Protein AF-A0A2S9GZZ1-F1 (afdb_monomer)

Solvent-accessible surface area (backbone atoms only — not comparable to full-atom values): 11594 Å² total; per-residue (Å²): 142,73,76,71,67,69,64,67,74,77,74,77,85,78,91,90,90,83,84,87,80,77,77,88,81,76,88,78,88,76,87,86,78,97,70,84,74,79,79,72,76,77,76,72,84,81,80,47,77,64,54,56,51,52,52,47,54,60,56,56,75,76,51,53,73,69,56,48,53,49,54,47,53,55,58,69,74,44,81,92,42,58,68,56,42,50,52,46,24,48,50,25,53,72,68,64,40,74,67,37,34,51,55,19,43,53,44,30,51,51,35,65,72,40,86,49,72,70,23,58,73,44,31,69,61,36,54,53,50,37,55,52,47,53,50,52,49,54,50,51,58,49,50,53,51,50,53,50,52,50,54,54,51,49,53,51,51,51,54,51,52,50,53,51,52,55,52,50,52,52,60,71,68,52,78,77,76,75,76,78,85,78,77,84,82,135

Foldseek 3Di:
DPPVVVVVVPPPPDDDDDDPPDDDPDDDDDDDDDDDPPPDPPPDPPDDLVNVLVVLLVVLLVDDLVVLVVVLVVLVPDDDDLSSLQSQLSSLVSNLDLVSLVSSLVSLVCLCPDPDPVSVVCNVVSVVSNVVSVVSNVVVVVVVVVVVVVVVVVVVVVVVVVVVVVVVVVVVPPPDPPPPPPPDDD

Radius of gyration: 34.46 Å; Cα contacts (8 Å, |Δi|>4): 84; chains: 1; bounding box: 92×51×106 Å

Mean predicted aligned error: 14.9 Å

pLDDT: mean 82.17, std 19.52, range [37.31, 98.56]

Secondary structure (DSSP, 8-state):
--SSSTTSSSSS------------------------------PPP---HHHHHHHHHHHHTTS-HHHHHHHHHHHHHSPP-HHHHHHHHHHHHHH--HHHHHHHHHHHHHHHH---HHHHHHHHHHHHHHHHHHHHHHHHHHHHHHHHHHHHHHHHHHHHHHHHHHHHHHHHHS------------

Sequence (186 aa):
MNTKIMLAVCGLSSVLLLGCKTPPTSEVIVPSVPTSPVIAPVAAPVHTEIDDLLAYYQSNHQMSQTELLKNLVDLNSALKSPHSDLQKAIILGCLRGPVELSRATVLLDGIIKSSDPQAQRLLPLATLLYANYSEWRRLDDALDKQNQQLKEAQRRADQLSQKLEDLKAIEQQLPSRPHASNESRP

Nearest PDB structures (foldseek):
  7ya9-assembly1_A-2  TM=4.005E-01  e=1.022E+00  Homo sapiens
  1nzn-assembly1_A  TM=3.475E-01  e=9.119E-01  Homo sapiens
  8xwx-assembly1_B  TM=3.507E-01  e=1.521E+00  Homo sapiens

Organism: NCBI:txid2099400

Structure (mmCIF, N/CA/C/O backbone):
data_AF-A0A2S9GZZ1-F1
#
_entry.id   AF-A0A2S9GZZ1-F1
#
loop_
_atom_site.group_PDB
_atom_site.id
_atom_site.type_symbol
_atom_site.label_atom_id
_atom_site.label_alt_id
_atom_site.label_comp_id
_atom_site.label_asym_id
_atom_site.label_entity_id
_atom_site.label_seq_id
_atom_site.pdbx_PDB_ins_code
_atom_site.Cartn_x
_atom_site.Cartn_y
_atom_site.Cartn_z
_atom_site.occupancy
_atom_site.B_iso_or_equiv
_atom_site.auth_seq_id
_atom_site.auth_comp_id
_atom_site.auth_asym_id
_atom_site.auth_atom_id
_atom_site.pdbx_PDB_model_num
ATOM 1 N N . MET A 1 1 ? 0.685 0.572 41.547 1.00 53.91 1 MET A N 1
ATOM 2 C CA . MET A 1 1 ? 1.412 -0.715 41.613 1.00 53.91 1 MET A CA 1
ATOM 3 C C . MET A 1 1 ? 1.594 -1.305 40.206 1.00 53.91 1 MET A C 1
ATOM 5 O O . MET A 1 1 ? 1.417 -2.497 40.027 1.00 53.91 1 MET A O 1
ATOM 9 N N . ASN A 1 2 ? 1.962 -0.487 39.202 1.00 51.56 2 ASN A N 1
ATOM 10 C CA . ASN A 1 2 ? 1.882 -0.879 37.777 1.00 51.56 2 ASN A CA 1
ATOM 11 C C . ASN A 1 2 ? 3.192 -0.663 36.994 1.00 51.56 2 ASN A C 1
ATOM 13 O O . ASN A 1 2 ? 3.242 -0.916 35.799 1.00 51.56 2 ASN A O 1
ATOM 17 N N . THR A 1 3 ? 4.276 -0.243 37.648 1.00 49.09 3 THR A N 1
ATOM 18 C CA . THR A 1 3 ? 5.582 -0.016 36.999 1.00 49.09 3 THR A CA 1
ATOM 19 C C . THR A 1 3 ? 6.517 -1.225 37.056 1.00 49.09 3 THR A C 1
ATOM 21 O O . THR A 1 3 ? 7.545 -1.234 36.390 1.00 49.09 3 THR A O 1
ATOM 24 N N . LYS A 1 4 ? 6.161 -2.281 37.802 1.00 50.31 4 LYS A N 1
ATOM 25 C CA . LYS A 1 4 ? 6.986 -3.498 37.926 1.00 50.31 4 LYS A CA 1
ATOM 26 C C . LYS A 1 4 ? 6.730 -4.541 36.831 1.00 50.31 4 LYS A C 1
ATOM 28 O O . LYS A 1 4 ? 7.580 -5.391 36.610 1.00 50.31 4 LYS A O 1
ATOM 33 N N . ILE A 1 5 ? 5.602 -4.459 36.121 1.00 54.62 5 ILE A N 1
ATOM 34 C CA . ILE A 1 5 ? 5.246 -5.423 35.063 1.00 54.62 5 ILE A CA 1
ATOM 35 C C . ILE A 1 5 ? 5.946 -5.078 33.736 1.00 54.62 5 ILE A C 1
ATOM 37 O O . ILE A 1 5 ? 6.276 -5.974 32.967 1.00 54.62 5 ILE A O 1
ATOM 41 N N . MET A 1 6 ? 6.278 -3.804 33.495 1.00 47.03 6 MET A N 1
ATOM 42 C CA . MET A 1 6 ? 6.923 -3.394 32.241 1.00 47.03 6 MET A CA 1
ATOM 43 C C . MET A 1 6 ? 8.428 -3.723 32.181 1.00 47.03 6 MET A C 1
ATOM 45 O O . MET A 1 6 ? 8.980 -3.880 31.096 1.00 47.03 6 MET A O 1
ATOM 49 N N . LEU A 1 7 ? 9.095 -3.898 33.328 1.00 46.94 7 LEU A N 1
ATOM 50 C CA . LEU A 1 7 ? 10.525 -4.235 33.367 1.00 46.94 7 LEU A CA 1
ATOM 51 C C . LEU A 1 7 ? 10.806 -5.740 33.190 1.00 46.94 7 LEU A C 1
ATOM 53 O O . LEU A 1 7 ? 11.941 -6.120 32.926 1.00 46.94 7 LEU A O 1
ATOM 57 N N . ALA A 1 8 ? 9.785 -6.595 33.310 1.00 47.44 8 ALA A N 1
ATOM 58 C CA . ALA A 1 8 ? 9.934 -8.051 33.246 1.00 47.44 8 ALA A CA 1
ATOM 59 C C . ALA A 1 8 ? 9.810 -8.631 31.822 1.00 47.44 8 ALA A C 1
ATOM 61 O O . ALA A 1 8 ? 10.196 -9.773 31.597 1.00 47.44 8 ALA A O 1
ATOM 62 N N . VAL A 1 9 ? 9.312 -7.856 30.852 1.00 50.53 9 VAL A N 1
ATOM 63 C CA . VAL A 1 9 ? 9.113 -8.317 29.461 1.00 50.53 9 VAL A CA 1
ATOM 64 C C . VAL A 1 9 ? 10.291 -7.937 28.547 1.00 50.53 9 VAL A C 1
ATOM 66 O O . VAL A 1 9 ? 10.474 -8.526 27.490 1.00 50.53 9 VAL A O 1
ATOM 69 N N . CYS A 1 10 ? 11.160 -7.017 28.979 1.00 42.97 10 CYS A N 1
ATOM 70 C CA . CYS A 1 10 ? 12.299 -6.529 28.186 1.00 42.97 10 CYS A CA 1
ATOM 71 C C . CYS A 1 10 ? 13.613 -7.313 28.424 1.00 42.97 10 CYS A C 1
ATOM 73 O O . CYS A 1 10 ? 14.640 -7.011 27.825 1.00 42.97 10 CYS A O 1
ATOM 75 N N . GLY A 1 11 ? 13.605 -8.315 29.312 1.00 42.62 11 GLY A N 1
ATOM 76 C CA . GLY A 1 11 ? 14.812 -9.012 29.777 1.00 42.62 11 GLY A CA 1
ATOM 77 C C . GLY A 1 11 ? 15.088 -10.389 29.162 1.00 42.62 11 GLY A C 1
ATOM 78 O O . GLY A 1 11 ? 15.967 -11.081 29.664 1.00 42.62 11 GLY A O 1
ATOM 79 N N . LEU A 1 12 ? 14.346 -10.825 28.136 1.00 52.78 12 LEU A N 1
ATOM 80 C CA . LEU A 1 12 ? 14.367 -12.232 27.693 1.00 52.78 12 LEU A CA 1
ATOM 81 C C . LEU A 1 12 ? 14.574 -12.464 26.185 1.00 52.78 12 LEU A C 1
ATOM 83 O O . LEU A 1 12 ? 14.194 -13.506 25.660 1.00 52.78 12 LEU A O 1
ATOM 87 N N . SER A 1 13 ? 15.198 -11.533 25.458 1.00 46.22 13 SER A N 1
ATOM 88 C CA . SER A 1 13 ? 15.529 -11.751 24.032 1.00 46.22 13 SER A CA 1
ATOM 89 C C . SER A 1 13 ? 16.941 -11.326 23.639 1.00 46.22 13 SER A C 1
ATOM 91 O O . SER A 1 13 ? 17.187 -10.916 22.509 1.00 46.22 13 SER A O 1
ATOM 93 N N . SER A 1 14 ? 17.889 -11.493 24.559 1.00 49.44 14 SER A N 1
ATOM 94 C CA . SER A 1 14 ? 19.308 -11.567 24.215 1.00 49.44 14 SER A CA 1
ATOM 95 C C . SER A 1 14 ? 19.782 -12.999 24.417 1.00 49.44 14 SER A C 1
ATOM 97 O O . SER A 1 14 ? 19.448 -13.613 25.425 1.00 49.44 14 SER A O 1
ATOM 99 N N . VAL A 1 15 ? 20.618 -13.464 23.488 1.00 58.97 15 VAL A N 1
ATOM 100 C CA . VAL A 1 15 ? 21.230 -14.800 23.382 1.00 58.97 15 VAL A CA 1
ATOM 101 C C . VAL A 1 15 ? 20.411 -15.775 22.537 1.00 58.97 15 VAL A C 1
ATOM 103 O O . VAL A 1 15 ? 19.495 -16.421 23.024 1.00 58.97 15 VAL A O 1
ATOM 106 N N . LEU A 1 16 ? 20.790 -15.885 21.258 1.00 53.28 16 LEU A N 1
ATOM 107 C CA . LEU A 1 16 ? 21.156 -17.144 20.586 1.00 53.28 16 LEU A CA 1
ATOM 108 C C . LEU A 1 16 ? 21.550 -16.845 19.127 1.00 53.28 16 LEU A C 1
ATOM 110 O O . LEU A 1 16 ? 20.755 -16.999 18.210 1.00 53.28 16 LEU A O 1
ATOM 114 N N . LEU A 1 17 ? 22.802 -16.435 18.911 1.00 49.69 17 LEU A N 1
ATOM 115 C CA . LEU A 1 17 ? 23.470 -16.526 17.608 1.00 49.69 17 LEU A CA 1
A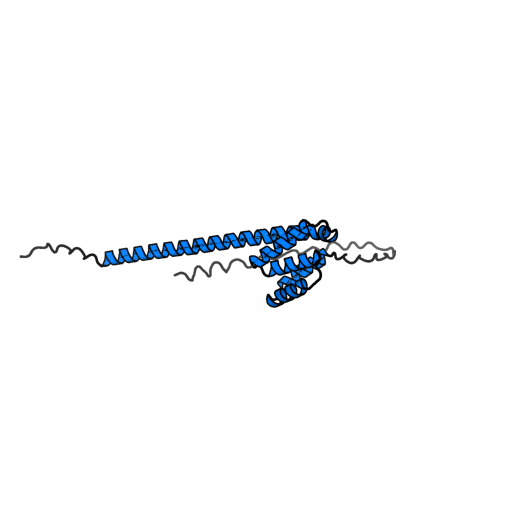TOM 116 C C . LEU A 1 17 ? 24.912 -16.977 17.857 1.00 49.69 17 LEU A C 1
ATOM 118 O O . LEU A 1 17 ? 25.831 -16.170 17.965 1.00 49.69 17 LEU A O 1
ATOM 122 N N . LEU A 1 18 ? 25.091 -18.291 17.996 1.00 48.03 18 LEU A N 1
ATOM 123 C CA . LEU A 1 18 ? 26.394 -18.943 17.962 1.00 48.03 18 LEU A CA 1
ATOM 124 C C . LEU A 1 18 ? 26.312 -20.136 17.005 1.00 48.03 18 LEU A C 1
ATOM 126 O O . LEU A 1 18 ? 25.513 -21.042 17.215 1.00 48.03 18 LEU A O 1
ATOM 130 N N . GLY A 1 19 ? 27.195 -20.152 16.007 1.00 37.31 19 GLY A N 1
ATOM 131 C CA . GLY A 1 19 ? 27.698 -21.397 15.431 1.00 37.31 19 GLY A CA 1
ATOM 132 C C . GLY A 1 19 ? 27.216 -21.756 14.027 1.00 37.31 19 GLY A C 1
ATOM 133 O O . GLY A 1 19 ? 26.372 -22.623 13.857 1.00 37.31 19 GLY A O 1
ATOM 134 N N . CYS A 1 20 ? 27.896 -21.232 13.011 1.00 49.00 20 CYS A N 1
ATOM 135 C CA . CYS A 1 20 ? 28.255 -22.043 11.844 1.00 49.00 20 CYS A CA 1
ATOM 136 C C . CYS A 1 20 ? 29.776 -21.999 11.704 1.00 49.00 20 CYS A C 1
ATOM 138 O O . CYS A 1 20 ? 30.342 -21.253 10.913 1.00 49.00 20 CYS A O 1
ATOM 140 N N . LYS A 1 21 ? 30.446 -22.774 12.562 1.00 42.00 21 LYS A N 1
ATOM 141 C CA . LYS A 1 21 ? 31.862 -23.102 12.417 1.00 42.00 21 LYS A CA 1
ATOM 142 C C . LYS A 1 21 ? 31.943 -24.198 11.357 1.00 42.00 21 LYS A C 1
ATOM 144 O O . LYS A 1 21 ? 31.705 -25.364 11.651 1.00 42.00 21 LYS A O 1
ATOM 149 N N . THR A 1 22 ? 32.204 -23.808 10.118 1.00 60.56 22 THR A N 1
ATOM 150 C CA . THR A 1 22 ? 32.509 -24.737 9.028 1.00 60.56 22 THR A CA 1
ATOM 151 C C . THR A 1 22 ? 33.835 -25.446 9.332 1.00 60.56 22 THR A C 1
ATOM 153 O O . THR A 1 22 ? 34.824 -24.761 9.613 1.00 60.56 22 THR A O 1
ATOM 156 N N . PRO A 1 23 ? 33.895 -26.787 9.319 1.00 58.38 23 PRO A N 1
ATOM 157 C CA . PRO A 1 23 ? 35.151 -27.505 9.491 1.00 58.38 23 PRO A CA 1
ATOM 158 C C . PRO A 1 23 ? 36.039 -27.344 8.242 1.00 58.38 23 PRO A C 1
ATOM 160 O O . PRO A 1 23 ? 35.521 -27.379 7.121 1.00 58.38 23 PRO A O 1
ATOM 163 N N . PRO A 1 24 ? 37.367 -27.187 8.400 1.00 46.31 24 PRO A N 1
ATOM 164 C CA . PRO A 1 24 ? 38.289 -27.205 7.274 1.00 46.31 24 PRO A CA 1
ATOM 165 C C . PRO A 1 24 ? 38.297 -28.615 6.675 1.00 46.31 24 PRO A C 1
ATOM 167 O O . PRO A 1 24 ? 38.663 -29.585 7.338 1.00 46.31 24 PRO A O 1
ATOM 170 N N . THR A 1 25 ? 37.842 -28.735 5.430 1.00 47.19 25 THR A N 1
ATOM 171 C CA . THR A 1 25 ? 37.919 -29.991 4.685 1.00 47.19 25 THR A CA 1
ATOM 172 C C . THR A 1 25 ? 39.332 -30.146 4.140 1.00 47.19 25 THR A C 1
ATOM 174 O O . THR A 1 25 ? 39.755 -29.390 3.273 1.00 47.19 25 THR A O 1
ATOM 177 N N . SER A 1 26 ? 40.021 -31.121 4.733 1.00 52.75 26 SER A N 1
ATOM 178 C CA . SER A 1 26 ? 41.142 -31.923 4.244 1.00 52.75 26 SER A CA 1
ATOM 179 C C . SER A 1 26 ? 41.898 -31.416 3.019 1.00 52.75 26 SER A C 1
ATOM 181 O O . SER A 1 26 ? 41.485 -31.581 1.873 1.00 52.75 26 SER A O 1
ATOM 183 N N . GLU A 1 27 ? 43.101 -30.941 3.309 1.00 52.19 27 GLU A N 1
ATOM 184 C CA . GLU A 1 27 ? 44.237 -30.848 2.407 1.00 52.19 27 GLU A CA 1
ATOM 185 C C . GLU A 1 27 ? 44.629 -32.270 1.951 1.00 52.19 27 GLU A C 1
ATOM 187 O O . GLU A 1 27 ? 45.269 -33.030 2.677 1.00 52.19 27 GLU A O 1
ATOM 192 N N . VAL A 1 28 ? 44.189 -32.673 0.757 1.00 49.31 28 VAL A N 1
ATOM 193 C CA . VAL A 1 28 ? 44.722 -33.861 0.080 1.00 49.31 28 VAL A CA 1
ATOM 194 C C . VAL A 1 28 ? 45.925 -33.408 -0.736 1.00 49.31 28 VAL A C 1
ATOM 196 O O . VAL A 1 28 ? 45.797 -32.870 -1.834 1.00 49.31 28 VAL A O 1
ATOM 199 N N . ILE A 1 29 ? 47.108 -33.618 -0.167 1.00 55.78 29 ILE A N 1
ATOM 200 C CA . ILE A 1 29 ? 48.390 -33.508 -0.859 1.00 55.78 29 ILE A CA 1
ATOM 201 C C . ILE A 1 29 ? 48.457 -34.654 -1.876 1.00 55.78 29 ILE A C 1
ATOM 203 O O . ILE A 1 29 ? 48.613 -35.814 -1.497 1.00 55.78 29 ILE A O 1
ATOM 207 N N . VAL A 1 30 ? 48.353 -34.335 -3.168 1.00 61.09 30 VAL A N 1
ATOM 208 C CA . VAL A 1 30 ? 48.738 -35.246 -4.257 1.00 61.09 30 VAL A CA 1
ATOM 209 C C . VAL A 1 30 ? 49.968 -34.649 -4.946 1.00 61.09 30 VAL A C 1
ATOM 211 O O . VAL A 1 30 ? 49.902 -33.509 -5.410 1.00 61.09 30 VAL A O 1
ATOM 214 N N . PRO A 1 31 ? 51.109 -35.357 -4.996 1.00 51.06 31 PRO A N 1
ATOM 215 C CA . PRO A 1 31 ? 52.319 -34.824 -5.597 1.00 51.06 31 PRO A CA 1
ATOM 216 C C . PRO A 1 31 ? 52.312 -34.953 -7.128 1.00 51.06 31 PRO A C 1
ATOM 218 O O . PRO A 1 31 ? 52.040 -36.017 -7.673 1.00 51.06 31 PRO A O 1
ATOM 221 N N . SER A 1 32 ? 52.750 -33.862 -7.768 1.00 52.94 32 SER A N 1
ATOM 222 C CA . SER A 1 32 ? 53.469 -33.787 -9.051 1.00 52.94 32 SER A CA 1
ATOM 223 C C . SER A 1 32 ? 52.759 -34.236 -10.335 1.00 52.94 32 SER A C 1
ATOM 225 O O . SER A 1 32 ? 52.807 -35.414 -10.658 1.00 52.94 32 SER A O 1
ATOM 227 N N . VAL A 1 33 ? 52.331 -33.263 -11.159 1.00 54.72 33 VAL A N 1
ATOM 228 C CA . VAL A 1 33 ? 52.828 -33.036 -12.544 1.00 54.72 33 VAL A CA 1
ATOM 229 C C . VAL A 1 33 ? 52.565 -31.556 -12.908 1.00 54.72 33 VAL A C 1
ATOM 231 O O . VAL A 1 33 ? 51.422 -31.118 -12.777 1.00 54.72 33 VAL A O 1
ATOM 234 N N . PRO A 1 34 ? 53.545 -30.747 -13.366 1.00 53.88 34 PRO A N 1
ATOM 235 C CA . PRO A 1 34 ? 53.281 -29.373 -13.786 1.00 53.88 34 PRO A CA 1
ATOM 236 C C . PRO A 1 34 ? 52.626 -29.375 -15.171 1.00 53.88 34 PRO A C 1
ATOM 238 O O . PRO A 1 34 ? 53.299 -29.382 -16.196 1.00 53.88 34 PRO A O 1
ATOM 241 N N . THR A 1 35 ? 51.298 -29.367 -15.206 1.00 57.06 35 THR A N 1
ATOM 242 C CA . THR A 1 35 ? 50.552 -28.932 -16.391 1.00 57.06 35 THR A CA 1
ATOM 243 C C . THR A 1 35 ? 49.913 -27.606 -16.027 1.00 57.06 35 THR A C 1
ATOM 245 O O . THR A 1 35 ? 49.015 -27.573 -15.190 1.00 57.06 35 THR A O 1
ATOM 248 N N . SER A 1 36 ? 50.430 -26.512 -16.590 1.00 57.88 36 SER A N 1
ATOM 249 C CA . SER A 1 36 ? 49.868 -25.170 -16.422 1.00 57.88 36 SER A CA 1
ATOM 250 C C . SER A 1 36 ? 48.351 -25.205 -16.629 1.00 57.88 36 SER A C 1
ATOM 252 O O . SER A 1 36 ? 47.915 -25.499 -17.746 1.00 57.88 36 SER A O 1
ATOM 254 N N . PRO A 1 37 ? 47.529 -24.898 -15.611 1.00 58.62 37 PRO A N 1
ATOM 255 C CA . PRO A 1 37 ? 46.119 -24.680 -15.846 1.00 58.62 37 PRO A CA 1
ATOM 256 C C . PRO A 1 37 ? 45.990 -23.345 -16.579 1.00 58.62 37 PRO A C 1
ATOM 258 O O . PRO A 1 37 ? 46.359 -22.292 -16.059 1.00 58.62 37 PRO A O 1
ATOM 261 N N . VAL A 1 38 ? 45.484 -23.390 -17.810 1.00 61.25 38 VAL A N 1
ATOM 262 C CA . VAL A 1 38 ? 44.925 -22.205 -18.460 1.00 61.25 38 VAL A CA 1
ATOM 263 C C . VAL A 1 38 ? 43.827 -21.699 -17.529 1.00 61.25 38 VAL A C 1
ATOM 265 O O . VAL A 1 38 ? 42.795 -22.349 -17.367 1.00 61.25 38 VAL A O 1
ATOM 268 N N . ILE A 1 39 ? 44.081 -20.574 -16.863 1.00 58.66 39 ILE A N 1
ATOM 269 C CA . ILE A 1 39 ? 43.080 -19.855 -16.081 1.00 58.66 39 ILE A CA 1
ATOM 270 C C . ILE A 1 39 ? 42.031 -19.396 -17.093 1.00 58.66 39 ILE A C 1
ATOM 272 O O . ILE A 1 39 ? 42.236 -18.422 -17.817 1.00 58.66 39 ILE A O 1
ATOM 276 N N . ALA A 1 40 ? 40.927 -20.136 -17.193 1.00 62.81 40 ALA A N 1
ATOM 277 C CA . ALA A 1 40 ? 39.736 -19.624 -17.843 1.00 62.81 40 ALA A CA 1
ATOM 278 C C . ALA A 1 40 ? 39.328 -18.352 -17.080 1.00 62.81 40 ALA A C 1
ATOM 280 O O . ALA A 1 40 ? 39.261 -18.392 -15.846 1.00 62.81 40 ALA A O 1
ATOM 281 N N . PRO A 1 41 ? 39.105 -17.214 -17.758 1.00 60.41 41 PRO A N 1
ATOM 282 C CA . PRO A 1 41 ? 38.644 -16.018 -17.077 1.00 60.41 41 PRO A CA 1
ATOM 283 C C . PRO A 1 41 ? 37.310 -16.348 -16.407 1.00 60.41 41 PRO A C 1
ATOM 285 O O . PRO A 1 41 ? 36.378 -16.814 -17.062 1.00 60.41 41 PRO A O 1
ATOM 288 N N . VAL A 1 42 ? 37.232 -16.131 -15.092 1.00 61.97 42 VAL A N 1
ATOM 289 C CA . VAL A 1 42 ? 35.960 -16.087 -14.367 1.00 61.97 42 VAL A CA 1
ATOM 290 C C . VAL A 1 42 ? 35.115 -15.044 -15.088 1.00 61.97 42 VAL A C 1
ATOM 292 O O . VAL A 1 42 ? 35.449 -13.860 -15.064 1.00 61.97 42 VAL A O 1
ATOM 295 N N . ALA A 1 43 ? 34.088 -15.490 -15.814 1.00 62.06 43 ALA A N 1
ATOM 296 C CA . ALA A 1 43 ? 33.171 -14.590 -16.490 1.00 62.06 43 ALA A CA 1
ATOM 297 C C . ALA A 1 43 ? 32.604 -13.639 -15.433 1.00 62.06 43 ALA A C 1
ATOM 299 O O . ALA A 1 43 ? 32.034 -14.088 -14.435 1.00 62.06 43 ALA A O 1
ATOM 300 N N . ALA A 1 44 ? 32.822 -12.337 -15.622 1.00 63.19 44 ALA A N 1
ATOM 301 C CA . ALA A 1 44 ? 32.196 -11.323 -14.790 1.00 63.19 44 ALA A CA 1
ATOM 302 C C . ALA A 1 44 ? 30.678 -11.584 -14.752 1.00 63.19 44 ALA A C 1
ATOM 304 O O . ALA A 1 44 ? 30.120 -12.005 -15.774 1.00 63.19 44 ALA A O 1
ATOM 305 N N . PRO A 1 45 ? 30.005 -11.377 -13.606 1.00 64.38 45 PRO A N 1
ATOM 306 C CA . PRO A 1 45 ? 28.559 -11.523 -13.542 1.00 64.38 45 PRO A CA 1
ATOM 307 C C . PRO A 1 45 ? 27.925 -10.641 -14.623 1.00 64.38 45 PRO A C 1
ATOM 309 O O . PRO A 1 45 ? 28.205 -9.446 -14.712 1.00 64.38 45 PRO A O 1
ATOM 312 N N . VAL A 1 46 ? 27.115 -11.249 -15.490 1.00 66.94 46 VAL A N 1
ATOM 313 C CA . VAL A 1 46 ? 26.360 -10.526 -16.515 1.00 66.94 46 VAL A CA 1
ATOM 314 C C . VAL A 1 46 ? 25.259 -9.765 -15.786 1.00 66.94 46 VAL A C 1
ATOM 316 O O . VAL A 1 46 ? 24.229 -10.346 -15.456 1.00 66.94 46 VAL A O 1
ATOM 319 N N . HIS A 1 47 ? 25.504 -8.493 -15.479 1.00 69.44 47 HIS A N 1
ATOM 320 C CA . HIS A 1 47 ? 24.495 -7.617 -14.895 1.00 69.44 47 HIS A CA 1
ATOM 321 C C . HIS A 1 47 ? 23.372 -7.396 -15.909 1.00 69.44 47 HIS A C 1
ATOM 323 O O . HIS A 1 47 ? 23.612 -7.009 -17.056 1.00 69.44 47 HIS A O 1
ATOM 329 N N . THR A 1 48 ? 22.149 -7.703 -15.495 1.00 84.38 48 THR A N 1
ATOM 330 C CA . THR A 1 48 ? 20.941 -7.518 -16.294 1.00 84.38 48 THR A CA 1
ATOM 331 C C . THR A 1 48 ? 20.285 -6.175 -15.974 1.00 84.38 48 THR A C 1
ATOM 333 O O . THR A 1 48 ? 20.473 -5.616 -14.899 1.00 84.38 48 THR A O 1
ATOM 336 N N . GLU A 1 49 ? 19.437 -5.681 -16.879 1.00 87.12 49 GLU A N 1
ATOM 337 C CA . GLU A 1 49 ? 18.618 -4.472 -16.666 1.00 87.12 49 GLU A CA 1
ATOM 338 C C . GLU A 1 49 ? 17.765 -4.554 -15.380 1.00 87.12 49 GLU A C 1
ATOM 340 O O . GLU A 1 49 ? 17.510 -3.554 -14.711 1.00 87.12 49 GLU A O 1
ATOM 345 N N . ILE A 1 50 ? 17.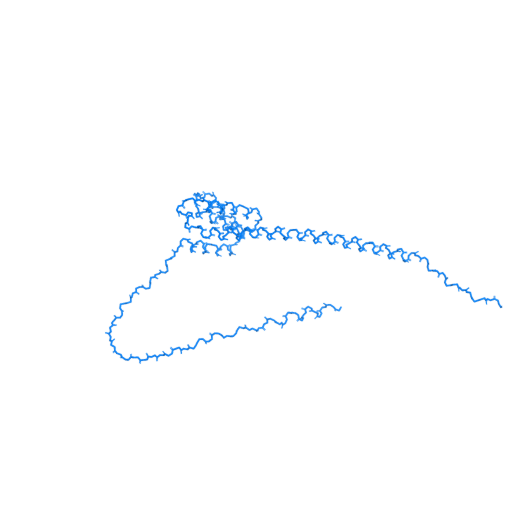355 -5.765 -14.988 1.00 90.31 50 ILE A N 1
ATOM 346 C CA . ILE A 1 50 ? 16.616 -6.005 -13.743 1.00 90.31 50 ILE A CA 1
ATOM 347 C C . ILE A 1 50 ? 17.519 -5.799 -12.521 1.00 90.31 50 ILE A C 1
ATOM 349 O O . ILE A 1 50 ? 17.055 -5.253 -11.522 1.00 90.31 50 ILE A O 1
ATOM 353 N N . ASP A 1 51 ? 18.794 -6.190 -12.589 1.00 92.12 51 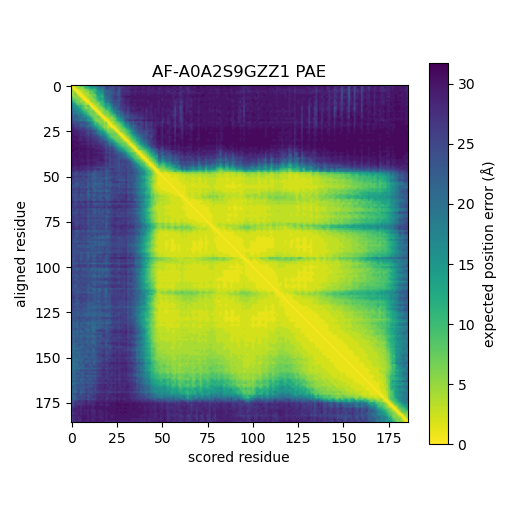ASP A N 1
ATOM 354 C CA . ASP A 1 51 ? 19.746 -5.989 -11.489 1.00 92.12 51 ASP A CA 1
ATOM 355 C C . ASP A 1 51 ? 19.971 -4.497 -11.226 1.00 92.12 51 ASP A C 1
ATOM 357 O O . ASP A 1 51 ? 19.963 -4.070 -10.070 1.00 92.12 51 ASP A O 1
ATOM 361 N N . ASP A 1 52 ? 20.065 -3.690 -12.287 1.00 92.50 52 ASP A N 1
ATOM 362 C CA . ASP A 1 52 ? 20.174 -2.231 -12.184 1.00 92.50 52 ASP A CA 1
ATOM 363 C C . ASP A 1 52 ? 18.922 -1.616 -11.543 1.00 92.50 52 ASP A C 1
ATOM 365 O O . ASP A 1 52 ? 19.016 -0.741 -10.679 1.00 92.50 52 ASP A O 1
ATOM 369 N N . LEU A 1 53 ? 17.731 -2.100 -11.905 1.00 94.19 53 LEU A N 1
ATOM 370 C CA . LEU A 1 53 ? 16.466 -1.663 -11.306 1.00 94.19 53 LEU A CA 1
ATOM 371 C C . LEU A 1 53 ? 16.319 -2.090 -9.842 1.00 94.19 53 LEU A C 1
ATOM 373 O O . LEU A 1 53 ? 15.760 -1.344 -9.035 1.00 94.19 53 LEU A O 1
ATOM 377 N N . LEU A 1 54 ? 16.828 -3.264 -9.471 1.00 94.44 54 LEU A N 1
ATOM 378 C CA . LEU A 1 54 ? 16.858 -3.724 -8.084 1.00 94.44 54 LEU A CA 1
ATOM 379 C C . LEU A 1 54 ? 17.850 -2.907 -7.252 1.00 94.44 54 LEU A C 1
ATOM 381 O O . LEU A 1 54 ? 17.517 -2.501 -6.137 1.00 94.44 54 LEU A O 1
ATOM 385 N N . ALA A 1 55 ? 19.031 -2.610 -7.796 1.00 95.00 55 ALA A N 1
ATOM 386 C CA . ALA A 1 55 ? 19.989 -1.702 -7.175 1.00 95.00 55 ALA A CA 1
ATOM 387 C C . ALA A 1 55 ? 19.391 -0.294 -7.023 1.00 95.00 55 ALA A C 1
ATOM 389 O O . ALA A 1 55 ? 19.487 0.315 -5.954 1.00 95.00 55 ALA A O 1
ATOM 390 N N . TYR A 1 56 ? 18.680 0.188 -8.049 1.00 95.62 56 TYR A N 1
ATOM 391 C CA . TYR A 1 56 ? 17.934 1.439 -7.990 1.00 95.62 56 TYR A CA 1
ATOM 392 C C . TYR A 1 56 ? 16.908 1.402 -6.855 1.00 95.62 56 TYR A C 1
ATOM 394 O O . TYR A 1 56 ? 16.952 2.261 -5.975 1.00 95.62 56 TYR A O 1
ATOM 402 N N . TYR A 1 57 ? 16.049 0.382 -6.791 1.00 95.38 57 TYR A N 1
ATOM 403 C CA . TYR A 1 57 ? 15.076 0.208 -5.708 1.00 95.38 57 TYR A CA 1
ATOM 404 C C . TYR A 1 57 ? 15.734 0.262 -4.324 1.00 95.38 57 TYR A C 1
ATOM 406 O O . TYR A 1 57 ? 15.270 1.004 -3.462 1.00 95.38 57 TYR A O 1
ATOM 414 N N . GLN A 1 58 ? 16.843 -0.454 -4.119 1.00 95.25 58 GLN A N 1
ATOM 415 C CA . GLN A 1 58 ? 17.580 -0.449 -2.851 1.00 95.25 58 GLN A CA 1
ATOM 416 C C . GLN A 1 58 ? 18.123 0.939 -2.492 1.00 95.25 58 GLN A C 1
ATOM 418 O O . GLN A 1 58 ? 17.998 1.361 -1.343 1.00 95.25 58 GLN A O 1
ATOM 423 N N . SER A 1 59 ? 18.675 1.671 -3.464 1.00 95.06 59 SER A N 1
ATOM 424 C CA . SER A 1 59 ? 19.209 3.017 -3.227 1.00 95.06 59 SER A CA 1
ATOM 425 C C . SER A 1 59 ? 18.122 4.026 -2.827 1.00 95.06 59 SER A C 1
ATOM 427 O O . SER A 1 59 ? 18.348 4.852 -1.945 1.00 95.06 59 SER A O 1
ATOM 429 N N . ASN A 1 60 ? 16.913 3.915 -3.394 1.00 94.12 60 ASN A N 1
ATOM 430 C CA . ASN A 1 60 ? 15.796 4.814 -3.085 1.00 94.12 60 ASN A CA 1
ATOM 431 C C . ASN A 1 60 ? 15.314 4.699 -1.628 1.00 94.12 60 ASN A C 1
ATOM 433 O O . ASN A 1 60 ? 14.784 5.671 -1.098 1.00 94.12 60 ASN A O 1
ATOM 437 N N . HIS A 1 61 ? 15.527 3.565 -0.945 1.00 89.31 61 HIS A N 1
ATOM 438 C CA . HIS A 1 61 ? 15.175 3.430 0.483 1.00 89.31 61 HIS A CA 1
ATOM 439 C C . HIS A 1 61 ? 16.068 4.249 1.417 1.00 89.31 61 HIS A C 1
ATOM 441 O O . HIS A 1 61 ? 15.696 4.472 2.565 1.00 89.31 61 HIS A O 1
ATOM 447 N N . GLN A 1 62 ? 17.238 4.684 0.949 1.00 92.00 62 GLN A N 1
ATOM 448 C CA . GLN A 1 62 ? 18.175 5.495 1.732 1.00 92.00 62 GLN A CA 1
ATOM 449 C C . GLN A 1 62 ? 18.030 6.997 1.447 1.00 92.00 62 GLN A C 1
ATOM 451 O O . GLN A 1 62 ? 18.633 7.811 2.143 1.00 92.00 62 GLN A O 1
ATOM 456 N N . MET A 1 63 ? 17.242 7.369 0.434 1.00 92.94 63 MET A N 1
ATOM 457 C CA . MET A 1 63 ? 17.035 8.759 0.031 1.00 92.94 63 MET A CA 1
ATOM 458 C C . MET A 1 63 ? 15.990 9.453 0.907 1.00 92.94 63 MET A C 1
ATOM 460 O O . MET A 1 63 ? 15.039 8.840 1.395 1.00 92.94 63 MET A O 1
ATOM 464 N N . SER A 1 64 ? 16.135 10.767 1.069 1.00 95.44 64 SER A N 1
ATOM 465 C CA . SER A 1 64 ? 15.117 11.588 1.722 1.00 95.44 64 SER A CA 1
ATOM 466 C C . SER A 1 64 ? 13.875 11.760 0.838 1.00 95.44 64 SER A C 1
ATOM 468 O O . SER A 1 64 ? 13.934 11.682 -0.391 1.00 95.44 64 SER A O 1
ATOM 470 N N . GLN A 1 65 ? 12.731 12.075 1.455 1.00 94.50 65 GLN A N 1
ATOM 471 C CA . GLN A 1 65 ? 11.482 12.322 0.723 1.00 94.50 65 GLN A CA 1
ATOM 472 C C . GLN A 1 65 ? 11.626 13.446 -0.321 1.00 94.50 65 GLN A C 1
ATOM 474 O O . GLN A 1 65 ? 11.093 13.340 -1.423 1.00 94.50 65 GLN A O 1
ATOM 479 N N . THR A 1 66 ? 12.383 14.501 -0.008 1.00 96.12 66 THR A N 1
ATOM 480 C CA . THR A 1 66 ? 12.633 15.620 -0.929 1.00 96.12 66 THR A CA 1
ATOM 481 C C . THR A 1 66 ? 13.423 15.183 -2.163 1.00 96.12 66 THR A C 1
ATOM 483 O O . THR A 1 66 ? 13.101 15.594 -3.277 1.00 96.12 66 THR A O 1
ATOM 486 N N . GLU A 1 67 ? 14.433 14.326 -1.992 1.00 95.94 67 GLU A N 1
ATOM 487 C CA . GLU A 1 67 ? 15.225 13.785 -3.104 1.00 95.94 67 GLU A CA 1
ATOM 488 C C . GLU A 1 67 ? 14.392 12.860 -3.990 1.00 95.94 67 GLU A C 1
ATOM 490 O O . GLU A 1 67 ? 14.444 12.975 -5.214 1.00 95.94 67 GLU A O 1
ATOM 495 N N . LEU A 1 68 ? 13.560 12.007 -3.386 1.00 96.69 68 LEU A N 1
ATOM 496 C CA . LEU A 1 68 ? 12.623 11.151 -4.116 1.00 96.69 68 LEU A CA 1
ATOM 497 C C . LEU A 1 68 ? 11.670 11.977 -4.990 1.00 96.69 68 LEU A C 1
ATOM 499 O O . LEU A 1 68 ? 11.481 11.672 -6.168 1.00 96.69 68 LEU A O 1
ATOM 503 N N . LEU A 1 69 ? 11.104 13.057 -4.444 1.00 96.25 69 LEU A N 1
ATOM 504 C CA . LEU A 1 69 ? 10.219 13.949 -5.195 1.00 96.25 69 LEU A CA 1
ATOM 505 C C . LEU A 1 69 ? 10.951 14.673 -6.330 1.00 96.25 69 LEU A C 1
ATOM 507 O O . LEU A 1 69 ? 10.398 14.791 -7.423 1.00 96.25 69 LEU A O 1
ATOM 511 N N . LYS A 1 70 ? 12.194 15.113 -6.108 1.00 96.44 70 LYS A N 1
ATOM 512 C CA . LYS A 1 70 ? 13.025 15.707 -7.162 1.00 96.44 70 LYS A CA 1
ATOM 513 C C . LYS A 1 70 ? 13.270 14.711 -8.301 1.00 96.44 70 LYS A C 1
ATOM 515 O O . LYS A 1 70 ? 12.974 15.025 -9.449 1.00 96.44 70 LYS A O 1
ATOM 520 N N . ASN A 1 71 ? 13.711 13.495 -7.978 1.00 94.25 71 ASN A N 1
ATOM 521 C CA . ASN A 1 71 ? 13.933 12.434 -8.964 1.00 94.25 71 ASN A CA 1
ATOM 522 C C . ASN A 1 71 ? 12.655 12.118 -9.756 1.00 94.25 71 ASN A C 1
ATOM 524 O O . ASN A 1 71 ? 12.701 11.897 -10.965 1.00 94.25 71 ASN A O 1
ATOM 528 N N . LEU A 1 72 ? 11.492 12.135 -9.095 1.00 95.88 72 LEU A N 1
ATOM 529 C CA . LEU A 1 72 ? 10.208 11.943 -9.763 1.00 95.88 72 LEU A CA 1
ATOM 530 C C . LEU A 1 72 ? 9.917 13.053 -10.784 1.00 95.88 72 LEU A C 1
ATOM 532 O O . LEU A 1 72 ? 9.410 12.760 -11.866 1.00 95.88 72 LEU A O 1
ATOM 536 N N . VAL A 1 73 ? 10.220 14.314 -10.458 1.00 96.75 73 VAL A N 1
ATOM 537 C CA . VAL A 1 73 ? 10.081 15.451 -11.386 1.00 96.75 73 VAL A CA 1
ATOM 538 C C . VAL A 1 73 ? 11.018 15.287 -12.581 1.00 96.75 73 VAL A C 1
ATOM 540 O O . VAL A 1 73 ? 10.560 15.401 -13.719 1.00 96.75 73 VAL A O 1
ATOM 543 N N . ASP A 1 74 ? 12.279 14.936 -12.336 1.00 95.25 74 ASP A N 1
ATOM 544 C CA . ASP A 1 74 ? 13.270 14.717 -13.392 1.00 95.25 74 ASP A CA 1
ATOM 545 C C . ASP A 1 74 ? 12.803 13.604 -14.352 1.00 95.25 74 ASP A C 1
ATOM 547 O O . ASP A 1 74 ? 12.742 13.803 -15.569 1.00 95.25 74 ASP A O 1
ATOM 551 N N . LEU A 1 75 ? 12.328 12.473 -13.815 1.00 94.88 75 LEU A N 1
ATOM 552 C CA . LEU A 1 75 ? 11.773 11.368 -14.606 1.00 94.88 75 LEU A CA 1
ATOM 553 C C . LEU A 1 75 ? 10.484 11.733 -15.358 1.00 94.88 75 LEU A C 1
ATOM 555 O O . LEU A 1 75 ? 10.194 11.142 -16.399 1.00 94.88 75 LEU A O 1
ATOM 559 N N . ASN A 1 76 ? 9.680 12.674 -14.858 1.00 94.31 76 ASN A N 1
ATOM 560 C CA . ASN A 1 76 ? 8.485 13.140 -15.571 1.00 94.31 76 ASN A CA 1
ATOM 561 C C . ASN A 1 76 ? 8.831 13.982 -16.803 1.00 94.31 76 ASN A C 1
ATOM 563 O O . ASN A 1 76 ? 8.043 14.005 -17.747 1.00 94.31 76 ASN A O 1
ATOM 567 N N . SER A 1 77 ? 9.988 14.650 -16.796 1.00 93.62 77 SER A N 1
ATOM 568 C CA . SER A 1 77 ? 10.503 15.395 -17.950 1.00 93.62 77 SER A CA 1
ATOM 569 C C . SER A 1 77 ? 11.219 14.507 -18.977 1.00 93.62 77 SER A C 1
ATOM 571 O O . SER A 1 77 ? 11.337 14.880 -20.143 1.00 93.62 77 SER A O 1
ATOM 573 N N . ALA A 1 78 ? 11.667 13.319 -18.559 1.00 91.62 78 ALA A N 1
ATOM 574 C CA . ALA A 1 78 ? 12.336 12.352 -19.419 1.00 91.62 78 ALA A CA 1
ATOM 575 C C . ALA A 1 78 ? 11.377 11.682 -20.424 1.00 91.62 78 ALA A C 1
ATOM 577 O O . ALA A 1 78 ? 10.159 11.619 -20.229 1.00 91.62 78 ALA A O 1
ATOM 578 N N . LEU A 1 79 ? 11.945 11.141 -21.509 1.00 91.38 79 LEU A N 1
ATOM 579 C CA . LEU A 1 79 ? 11.188 10.417 -22.531 1.00 91.38 79 LEU A CA 1
ATOM 580 C C . LEU A 1 79 ? 10.485 9.194 -21.926 1.00 91.38 79 LEU A C 1
ATOM 582 O O . LEU A 1 79 ? 11.090 8.410 -21.193 1.00 91.38 79 LEU A O 1
ATOM 586 N N . LYS A 1 80 ? 9.207 9.014 -22.273 1.00 92.44 80 LYS A N 1
ATOM 587 C CA . LYS A 1 80 ? 8.409 7.878 -21.805 1.00 92.44 80 LYS A CA 1
ATOM 588 C C . LYS A 1 80 ? 8.962 6.570 -22.365 1.00 92.44 80 LYS A C 1
ATOM 590 O O . LYS A 1 80 ? 9.072 6.399 -23.576 1.00 92.44 80 LYS A O 1
ATOM 595 N N . SER A 1 81 ? 9.270 5.652 -21.463 1.00 94.12 81 SER A N 1
ATOM 596 C CA . SER A 1 81 ? 9.708 4.287 -21.748 1.00 94.12 81 SER A CA 1
ATOM 597 C C . SER A 1 81 ? 9.236 3.351 -20.630 1.00 94.12 81 SER A C 1
ATOM 599 O O . SER A 1 81 ? 9.129 3.811 -19.486 1.00 94.12 81 SER A O 1
ATOM 601 N N . PRO A 1 82 ? 9.029 2.047 -20.900 1.00 94.56 82 PRO A N 1
ATOM 602 C CA . PRO A 1 82 ? 8.651 1.080 -19.866 1.00 94.56 82 PRO A CA 1
ATOM 603 C C . PRO A 1 82 ? 9.624 1.066 -18.680 1.00 94.56 82 PRO A C 1
ATOM 605 O O . PRO A 1 82 ? 9.201 0.991 -17.530 1.00 94.56 82 PRO A O 1
ATOM 608 N N . HIS A 1 83 ? 10.922 1.230 -18.951 1.00 95.00 83 HIS A N 1
ATOM 609 C CA . HIS A 1 83 ? 11.955 1.340 -17.924 1.00 95.00 83 HIS A CA 1
ATOM 610 C C . HIS A 1 83 ? 11.765 2.589 -17.046 1.00 95.00 83 HIS A C 1
ATOM 612 O O . HIS A 1 83 ? 11.732 2.491 -15.820 1.00 95.00 83 HIS A O 1
ATOM 618 N N . SER A 1 84 ? 11.560 3.766 -17.655 1.00 95.50 84 SER A N 1
ATOM 619 C CA . SER A 1 84 ? 11.301 5.006 -16.904 1.00 95.50 84 SER A CA 1
ATOM 620 C C . SER A 1 84 ? 9.992 4.957 -16.107 1.00 95.50 84 SER A C 1
ATOM 622 O O . SER A 1 84 ? 9.910 5.517 -15.015 1.00 95.50 84 SER A O 1
ATOM 624 N N . ASP A 1 85 ? 8.968 4.272 -16.623 1.00 96.06 85 ASP A N 1
ATOM 625 C CA . ASP A 1 85 ? 7.682 4.123 -15.944 1.00 96.06 85 ASP A CA 1
ATOM 626 C C . ASP A 1 85 ? 7.801 3.179 -14.742 1.00 96.06 85 ASP A C 1
ATOM 628 O O . ASP A 1 85 ? 7.220 3.451 -13.687 1.00 96.06 85 ASP A O 1
ATOM 632 N N . LEU A 1 86 ? 8.634 2.138 -14.846 1.00 96.94 86 LEU A N 1
ATOM 633 C CA . LEU A 1 86 ? 8.973 1.269 -13.724 1.00 96.94 86 LEU A CA 1
ATOM 634 C C . LEU A 1 86 ? 9.767 2.020 -12.644 1.00 96.94 86 LEU A C 1
ATOM 636 O O . LEU A 1 86 ? 9.445 1.910 -11.462 1.00 96.94 86 LEU A O 1
ATOM 640 N N . GLN A 1 87 ? 10.751 2.840 -13.031 1.00 96.50 87 GLN A N 1
ATOM 641 C CA . GLN A 1 87 ? 11.496 3.690 -12.093 1.00 96.50 87 GLN A CA 1
ATOM 642 C C . GLN A 1 87 ? 10.572 4.670 -11.356 1.00 96.50 87 GLN A C 1
ATOM 644 O O . GLN A 1 87 ? 10.648 4.791 -10.134 1.00 96.50 87 GLN A O 1
ATOM 649 N N . LYS A 1 88 ? 9.638 5.319 -12.066 1.00 97.25 88 LYS A N 1
ATOM 650 C CA . LYS A 1 88 ? 8.613 6.173 -11.442 1.00 97.25 88 LYS A CA 1
ATOM 651 C C . LYS A 1 88 ? 7.753 5.389 -10.456 1.00 97.25 88 LYS A C 1
ATOM 653 O O . LYS A 1 88 ? 7.500 5.880 -9.359 1.00 97.25 88 LYS A O 1
ATOM 658 N N . ALA A 1 89 ? 7.303 4.190 -10.830 1.00 97.19 89 ALA A N 1
ATOM 659 C CA . ALA A 1 89 ? 6.508 3.339 -9.950 1.00 97.19 89 ALA A CA 1
ATOM 660 C C . ALA A 1 89 ? 7.273 2.968 -8.670 1.00 97.19 89 ALA A C 1
ATOM 662 O O . ALA A 1 89 ? 6.689 3.023 -7.590 1.00 97.19 89 ALA A O 1
ATOM 663 N N . ILE A 1 90 ? 8.575 2.681 -8.777 1.00 96.94 90 ILE A N 1
ATOM 664 C CA . ILE A 1 90 ? 9.460 2.427 -7.633 1.00 96.94 90 ILE A CA 1
ATOM 665 C C . ILE A 1 90 ? 9.509 3.636 -6.689 1.00 96.94 90 ILE A C 1
ATOM 667 O O . ILE A 1 90 ? 9.248 3.477 -5.497 1.00 96.94 90 ILE A O 1
ATOM 671 N N . ILE A 1 91 ? 9.771 4.845 -7.205 1.00 97.38 91 ILE A N 1
ATOM 672 C CA . ILE A 1 91 ? 9.811 6.062 -6.374 1.00 97.38 91 ILE A CA 1
ATOM 673 C C . ILE A 1 91 ? 8.465 6.287 -5.674 1.00 97.38 91 ILE A C 1
ATOM 675 O O . ILE A 1 91 ? 8.419 6.552 -4.474 1.00 97.38 91 ILE A O 1
ATOM 679 N N . LEU A 1 92 ? 7.358 6.168 -6.414 1.00 96.56 92 LEU A N 1
ATOM 680 C CA . LEU A 1 92 ? 6.009 6.324 -5.865 1.00 96.56 92 LEU A CA 1
ATOM 681 C C . LEU A 1 92 ? 5.726 5.296 -4.756 1.00 96.56 92 LEU A C 1
ATOM 683 O O . LEU A 1 92 ? 5.124 5.637 -3.740 1.00 96.56 92 LEU A O 1
ATOM 687 N N . GLY A 1 93 ? 6.211 4.062 -4.917 1.00 95.62 93 GLY A N 1
ATOM 688 C CA . GLY A 1 93 ? 6.156 3.027 -3.889 1.00 95.62 93 GLY A CA 1
ATOM 689 C C . GLY A 1 93 ? 6.976 3.362 -2.640 1.00 95.62 93 GLY A C 1
ATOM 690 O O . GLY A 1 93 ? 6.532 3.065 -1.534 1.00 95.62 93 GLY A O 1
ATOM 691 N N . CYS A 1 94 ? 8.133 4.019 -2.784 1.00 95.06 94 CYS A N 1
ATOM 692 C CA . CYS A 1 94 ? 8.949 4.486 -1.656 1.00 95.06 94 CYS A CA 1
ATOM 693 C C . CYS A 1 94 ? 8.285 5.629 -0.873 1.00 95.06 94 CYS A C 1
ATOM 695 O O . CYS A 1 94 ? 8.430 5.688 0.346 1.00 95.06 94 CYS A O 1
ATOM 697 N N . LEU A 1 95 ? 7.517 6.499 -1.540 1.00 93.88 95 LEU A N 1
ATOM 698 C CA . LEU A 1 95 ? 6.747 7.564 -0.881 1.00 93.88 95 LEU A CA 1
ATOM 699 C C . LEU A 1 95 ? 5.586 7.019 -0.028 1.00 93.88 95 LEU A C 1
ATOM 701 O O . LEU A 1 95 ? 5.186 7.673 0.931 1.00 93.88 95 LEU A O 1
ATOM 705 N N . ARG A 1 96 ? 5.068 5.825 -0.359 1.00 86.81 96 ARG A N 1
ATOM 706 C CA . ARG A 1 96 ? 4.027 5.079 0.382 1.00 86.81 96 ARG A CA 1
ATOM 707 C C . ARG A 1 96 ? 2.712 5.827 0.661 1.00 86.81 96 ARG A C 1
ATOM 709 O O . ARG A 1 96 ? 1.946 5.387 1.510 1.00 86.81 96 ARG A O 1
ATOM 716 N N . GLY A 1 97 ? 2.407 6.914 -0.044 1.00 91.62 97 GLY A N 1
ATOM 717 C CA . GLY A 1 97 ? 1.102 7.571 0.073 1.00 91.62 97 GLY A CA 1
ATOM 718 C C . GLY A 1 97 ? 0.011 6.856 -0.744 1.00 91.62 97 GLY A C 1
ATOM 719 O O . GLY A 1 97 ? 0.313 6.233 -1.768 1.00 91.62 97 GLY A O 1
ATOM 720 N N . PRO A 1 98 ? -1.271 6.919 -0.337 1.00 91.38 98 PRO A N 1
ATOM 721 C CA . PRO A 1 98 ? -2.352 6.190 -1.009 1.00 91.38 98 PRO A CA 1
ATOM 722 C C . PRO A 1 98 ? -2.555 6.647 -2.463 1.00 91.38 98 PRO A C 1
ATOM 724 O O . PRO A 1 98 ? -2.804 5.831 -3.358 1.00 91.38 98 PRO A O 1
ATOM 727 N N . VAL A 1 99 ? -2.382 7.947 -2.726 1.00 94.50 99 VAL A N 1
ATOM 728 C CA . VAL A 1 99 ? -2.463 8.530 -4.073 1.00 94.50 99 VAL A CA 1
ATOM 729 C C . VAL A 1 99 ? -1.277 8.074 -4.923 1.00 94.50 99 VAL A C 1
ATOM 731 O O . VAL A 1 99 ? -1.450 7.671 -6.075 1.00 94.50 99 VAL A O 1
ATOM 734 N N . GLU A 1 100 ? -0.078 8.068 -4.358 1.00 95.38 100 GLU A N 1
ATOM 735 C CA . GLU A 1 100 ? 1.159 7.651 -5.011 1.00 95.38 100 GLU A CA 1
ATOM 736 C C . GLU A 1 100 ? 1.104 6.168 -5.379 1.00 95.38 100 GLU A C 1
ATOM 738 O O . GLU A 1 100 ? 1.386 5.814 -6.525 1.00 95.38 100 GLU A O 1
ATOM 743 N N . LEU A 1 101 ? 0.636 5.316 -4.461 1.00 96.12 101 LEU A N 1
ATOM 744 C CA . LEU A 1 101 ? 0.407 3.895 -4.715 1.00 96.12 101 LEU A CA 1
ATOM 745 C C . LEU A 1 101 ? -0.632 3.684 -5.824 1.00 96.12 101 LEU A C 1
ATOM 747 O O . LEU A 1 101 ? -0.476 2.772 -6.636 1.00 96.12 101 LEU A O 1
ATOM 751 N N . SER A 1 102 ? -1.672 4.524 -5.907 1.00 95.88 102 SER A N 1
ATOM 752 C CA . SER A 1 102 ? -2.638 4.498 -7.020 1.00 95.88 102 SER A CA 1
ATOM 753 C C . SER A 1 102 ? -1.990 4.772 -8.370 1.00 95.88 102 SER A C 1
ATOM 755 O O . SER A 1 102 ? -2.110 3.948 -9.283 1.00 95.88 102 SER A O 1
ATOM 757 N N . ARG A 1 103 ? -1.194 5.838 -8.470 1.00 96.44 103 ARG A N 1
ATOM 758 C CA . ARG A 1 103 ? -0.422 6.144 -9.678 1.00 96.44 103 ARG A CA 1
ATOM 759 C C . ARG A 1 103 ? 0.570 5.039 -10.023 1.00 96.44 103 ARG A C 1
ATOM 761 O O . ARG A 1 103 ? 0.663 4.672 -11.191 1.00 96.44 103 ARG A O 1
ATOM 768 N N . ALA A 1 104 ? 1.276 4.494 -9.033 1.00 97.38 104 ALA A N 1
ATOM 769 C CA . ALA A 1 104 ? 2.242 3.420 -9.239 1.00 97.38 104 ALA A CA 1
ATOM 770 C C . ALA A 1 104 ? 1.571 2.187 -9.855 1.00 97.38 104 ALA A C 1
ATOM 772 O O . ALA A 1 104 ? 2.030 1.687 -10.877 1.00 97.38 104 ALA A O 1
ATOM 773 N N . THR A 1 105 ? 0.436 1.744 -9.301 1.00 96.94 105 THR A N 1
ATOM 774 C CA . THR A 1 105 ? -0.295 0.584 -9.838 1.00 96.94 105 THR A CA 1
ATOM 775 C C . THR A 1 105 ? -0.783 0.793 -11.272 1.00 96.94 105 THR A C 1
ATOM 777 O O . THR A 1 105 ? -0.754 -0.153 -12.050 1.00 96.94 105 THR A O 1
ATOM 780 N N . VAL A 1 106 ? -1.170 2.017 -11.654 1.00 97.50 106 VAL A N 1
ATOM 781 C CA . VAL A 1 106 ? -1.586 2.333 -13.033 1.00 97.50 106 VAL A CA 1
ATOM 782 C C . VAL A 1 106 ? -0.407 2.250 -14.006 1.00 97.50 106 VAL A C 1
ATOM 784 O O . VAL A 1 106 ? -0.551 1.689 -15.089 1.00 97.50 106 VAL A O 1
ATOM 787 N N . LEU A 1 107 ? 0.765 2.770 -13.623 1.00 97.00 107 LEU A N 1
ATOM 788 C CA . LEU A 1 107 ? 1.979 2.664 -14.442 1.00 97.00 107 LEU A CA 1
ATOM 789 C C . LEU A 1 107 ? 2.387 1.199 -14.641 1.00 97.00 107 LEU A C 1
ATOM 791 O O . LEU A 1 107 ? 2.651 0.775 -15.764 1.00 97.00 107 LEU A O 1
ATOM 795 N N . LEU A 1 108 ? 2.382 0.417 -13.559 1.00 98.00 108 LEU A N 1
ATOM 796 C CA . LEU A 1 108 ? 2.737 -1.002 -13.591 1.00 98.00 108 LEU A CA 1
ATOM 797 C C . LEU A 1 108 ? 1.756 -1.825 -14.432 1.00 98.00 108 LEU A C 1
ATOM 799 O O . LEU A 1 108 ? 2.190 -2.648 -15.231 1.00 98.00 108 LEU A O 1
ATOM 803 N N . ASP A 1 109 ? 0.452 -1.572 -14.314 1.00 97.69 109 ASP A N 1
ATOM 804 C CA . ASP A 1 109 ? -0.574 -2.219 -15.140 1.00 97.69 109 ASP A CA 1
ATOM 805 C C . ASP A 1 109 ? -0.388 -1.909 -16.636 1.00 97.69 109 ASP A C 1
ATOM 807 O O . ASP A 1 109 ? -0.532 -2.794 -17.480 1.00 97.69 109 ASP A O 1
ATOM 811 N N . GLY A 1 110 ? 0.019 -0.679 -16.971 1.00 96.81 110 GLY A N 1
ATOM 812 C CA . GLY A 1 110 ? 0.387 -0.297 -18.335 1.00 96.81 110 GLY A CA 1
ATOM 813 C C . GLY A 1 110 ? 1.573 -1.097 -18.884 1.00 96.81 110 GLY A C 1
ATOM 814 O O . GLY A 1 110 ? 1.530 -1.541 -20.031 1.00 96.81 110 GLY A O 1
ATOM 815 N N . ILE A 1 111 ? 2.603 -1.336 -18.064 1.00 96.94 111 ILE A N 1
ATOM 816 C CA . ILE A 1 111 ? 3.757 -2.173 -18.436 1.00 96.94 111 ILE A CA 1
ATOM 817 C C . ILE A 1 111 ? 3.323 -3.632 -18.615 1.00 96.94 111 ILE A C 1
ATOM 819 O O . ILE A 1 111 ? 3.666 -4.243 -19.623 1.00 96.94 111 ILE A O 1
ATOM 823 N N . ILE A 1 112 ? 2.529 -4.171 -17.684 1.00 97.50 112 ILE A N 1
ATOM 824 C CA . ILE A 1 112 ? 2.051 -5.564 -17.709 1.00 97.50 112 ILE A CA 1
ATOM 825 C C . ILE A 1 112 ? 1.216 -5.856 -18.964 1.00 97.50 112 ILE A C 1
ATOM 827 O O . ILE A 1 112 ? 1.299 -6.946 -19.525 1.00 97.50 112 ILE A O 1
ATOM 831 N N . LYS A 1 113 ? 0.420 -4.884 -19.421 1.00 97.00 113 LYS A N 1
ATOM 832 C CA . LYS A 1 113 ? -0.433 -5.009 -20.614 1.00 97.00 113 LYS A CA 1
ATOM 833 C C . LYS A 1 113 ? 0.280 -4.669 -21.925 1.00 97.00 113 LYS A C 1
ATOM 835 O O . LYS A 1 113 ? -0.296 -4.866 -22.995 1.00 97.00 113 LYS A O 1
ATOM 840 N N . SER A 1 114 ? 1.498 -4.134 -21.868 1.00 94.94 114 SER A N 1
ATOM 841 C CA . SER A 1 114 ? 2.236 -3.715 -23.058 1.00 94.94 114 SER A CA 1
ATOM 842 C C . SER A 1 114 ? 2.801 -4.911 -23.826 1.00 94.94 114 SER A C 1
ATOM 844 O O . SER A 1 114 ? 3.290 -5.876 -23.247 1.00 94.94 114 SER A O 1
ATOM 846 N N . SER A 1 115 ? 2.767 -4.831 -25.159 1.00 93.56 115 SER A N 1
ATOM 847 C CA . SER A 1 115 ? 3.394 -5.819 -26.053 1.00 93.56 115 SER A CA 1
ATOM 848 C C . SER A 1 115 ? 4.818 -5.437 -26.480 1.00 93.56 115 SER A C 1
ATOM 850 O O . SER A 1 115 ? 5.436 -6.176 -27.243 1.00 93.56 115 SER A O 1
ATOM 852 N N . ASP A 1 116 ? 5.349 -4.308 -26.000 1.00 94.06 116 ASP A N 1
ATOM 853 C CA . ASP A 1 116 ? 6.722 -3.864 -26.275 1.00 94.06 116 ASP A CA 1
ATOM 854 C C . ASP A 1 116 ? 7.748 -4.911 -25.784 1.00 94.06 116 ASP A C 1
ATOM 856 O O . ASP A 1 116 ? 7.671 -5.325 -24.622 1.00 94.06 116 ASP A O 1
ATOM 860 N N . PRO A 1 117 ? 8.730 -5.334 -26.608 1.00 93.06 117 PRO A N 1
ATOM 861 C CA . PRO A 1 117 ? 9.810 -6.222 -26.177 1.00 93.06 117 PRO A CA 1
ATOM 862 C C . PRO A 1 117 ? 10.533 -5.769 -24.899 1.00 93.06 117 PRO A C 1
ATOM 864 O O . PRO A 1 117 ? 10.928 -6.610 -24.093 1.00 93.06 117 PRO A O 1
ATOM 867 N N . GLN A 1 118 ? 10.689 -4.457 -24.683 1.00 91.00 118 GLN A N 1
ATOM 868 C CA . GLN A 1 118 ? 11.271 -3.922 -23.446 1.00 91.00 118 GLN A CA 1
ATOM 869 C C . GLN A 1 118 ? 10.366 -4.196 -22.239 1.00 91.00 118 GLN A C 1
ATOM 871 O O . GLN A 1 118 ? 10.826 -4.671 -21.203 1.00 91.00 118 GLN A O 1
ATOM 876 N N . ALA A 1 119 ? 9.058 -3.973 -22.385 1.00 94.06 119 ALA A N 1
ATOM 877 C CA . ALA A 1 119 ? 8.089 -4.245 -21.327 1.00 94.06 119 ALA A CA 1
ATOM 878 C C . ALA A 1 119 ? 8.007 -5.742 -20.986 1.00 94.06 119 ALA A C 1
ATOM 880 O O . ALA A 1 119 ? 7.921 -6.097 -19.812 1.00 94.06 119 ALA A O 1
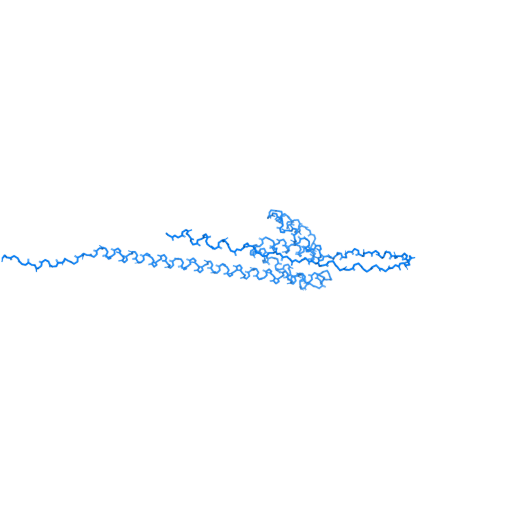ATOM 881 N N . GLN A 1 120 ? 8.122 -6.623 -21.986 1.00 94.88 120 GLN A N 1
ATOM 882 C CA . GLN A 1 120 ? 8.133 -8.075 -21.776 1.00 94.88 120 GLN A CA 1
ATOM 883 C C . GLN A 1 120 ? 9.304 -8.530 -20.893 1.00 94.88 120 GLN A C 1
ATOM 885 O O . GLN A 1 120 ? 9.126 -9.412 -20.053 1.00 94.88 120 GLN A O 1
ATOM 890 N N . ARG A 1 121 ? 10.486 -7.908 -21.024 1.00 93.50 121 ARG A N 1
ATOM 891 C CA . ARG A 1 121 ? 11.638 -8.205 -20.152 1.00 93.50 121 ARG A CA 1
ATOM 892 C C . ARG A 1 121 ? 11.425 -7.753 -18.709 1.00 93.50 121 ARG A C 1
ATOM 894 O O . ARG A 1 121 ? 11.891 -8.417 -17.790 1.00 93.50 121 ARG A O 1
ATOM 901 N N . LEU A 1 122 ? 10.695 -6.657 -18.508 1.00 95.12 122 LEU A N 1
ATOM 902 C CA . LEU A 1 122 ? 10.401 -6.090 -17.187 1.00 95.12 122 LEU A CA 1
ATOM 903 C C . LEU A 1 122 ? 9.171 -6.717 -16.511 1.00 95.12 122 LEU A C 1
ATOM 905 O O . LEU A 1 122 ? 8.917 -6.461 -15.331 1.00 95.12 122 LEU A O 1
ATOM 909 N N . LEU A 1 123 ? 8.421 -7.555 -17.231 1.00 95.81 123 LEU A N 1
ATOM 910 C CA . LEU A 1 123 ? 7.161 -8.145 -16.782 1.00 95.81 123 LEU A CA 1
ATOM 911 C C . LEU A 1 123 ? 7.243 -8.854 -15.415 1.00 95.81 123 LEU A C 1
ATOM 913 O O . LEU A 1 123 ? 6.341 -8.627 -14.598 1.00 95.81 123 LEU A O 1
ATOM 917 N N . PRO A 1 124 ? 8.281 -9.663 -15.102 1.00 94.62 124 PRO A N 1
ATOM 918 C CA . PRO A 1 124 ? 8.354 -10.349 -13.810 1.00 94.62 124 PRO A CA 1
ATOM 919 C C . PRO A 1 124 ? 8.427 -9.370 -12.633 1.00 94.62 124 PRO A C 1
ATOM 921 O O . PRO A 1 124 ? 7.709 -9.524 -11.644 1.00 94.62 124 PRO A O 1
ATOM 924 N N . LEU A 1 125 ? 9.248 -8.323 -12.763 1.00 96.06 125 LEU A N 1
ATOM 925 C CA . LEU A 1 125 ? 9.405 -7.307 -11.726 1.00 96.06 125 LEU A CA 1
ATOM 926 C C . LEU A 1 125 ? 8.154 -6.425 -11.620 1.00 96.06 125 LEU A C 1
ATOM 928 O O . LEU A 1 125 ? 7.686 -6.158 -10.514 1.00 96.06 125 LEU A O 1
ATOM 932 N N . ALA A 1 126 ? 7.568 -6.028 -12.753 1.00 97.50 126 ALA A N 1
ATOM 933 C CA . ALA A 1 126 ? 6.346 -5.229 -12.773 1.00 97.50 126 ALA A CA 1
ATOM 934 C C . ALA A 1 126 ? 5.171 -5.955 -12.095 1.00 97.50 126 ALA A C 1
ATOM 936 O O . ALA A 1 126 ? 4.464 -5.357 -11.285 1.00 97.50 126 ALA A O 1
ATOM 937 N N . THR A 1 127 ? 5.003 -7.254 -12.365 1.00 97.69 127 THR A N 1
ATOM 938 C CA . THR A 1 127 ? 3.943 -8.084 -11.765 1.00 97.69 127 THR A CA 1
ATOM 939 C C . THR A 1 127 ? 4.127 -8.227 -10.254 1.00 97.69 127 THR A C 1
ATOM 941 O O . THR A 1 127 ? 3.165 -8.087 -9.496 1.00 97.69 127 THR A O 1
ATOM 944 N N . LEU A 1 128 ? 5.366 -8.451 -9.802 1.00 97.88 128 LEU A N 1
ATOM 945 C CA . LEU A 1 128 ? 5.694 -8.537 -8.379 1.00 97.88 128 LEU A CA 1
ATOM 946 C C . LEU A 1 128 ? 5.374 -7.226 -7.645 1.00 97.88 128 LEU A C 1
ATOM 948 O O . LEU A 1 128 ? 4.704 -7.244 -6.610 1.00 97.88 128 LEU A O 1
ATOM 952 N N . LEU A 1 129 ? 5.834 -6.091 -8.182 1.00 97.25 129 LEU A N 1
ATOM 953 C CA . LEU A 1 129 ? 5.591 -4.773 -7.591 1.00 97.25 129 LEU A CA 1
ATOM 954 C C . LEU A 1 129 ? 4.104 -4.415 -7.598 1.00 97.25 129 LEU A C 1
ATOM 956 O O . LEU A 1 129 ? 3.603 -3.880 -6.613 1.00 97.25 129 LEU A O 1
ATOM 960 N N . TYR A 1 130 ? 3.381 -4.750 -8.669 1.00 98.25 130 TYR A N 1
ATOM 961 C CA . TYR A 1 130 ? 1.948 -4.488 -8.772 1.00 98.25 130 TYR A CA 1
ATOM 962 C C . TYR A 1 130 ? 1.174 -5.199 -7.660 1.00 98.25 130 TYR A C 1
ATOM 964 O O . TYR A 1 130 ? 0.413 -4.560 -6.930 1.00 98.25 130 TYR A O 1
ATOM 972 N N . ALA A 1 131 ? 1.421 -6.502 -7.483 1.00 97.94 131 ALA A N 1
ATOM 973 C CA . ALA A 1 131 ? 0.814 -7.279 -6.410 1.00 97.94 131 ALA A CA 1
ATOM 974 C C . ALA A 1 131 ? 1.160 -6.676 -5.039 1.00 97.94 131 ALA A C 1
ATOM 976 O O . ALA A 1 131 ? 0.271 -6.413 -4.232 1.00 97.94 131 ALA A O 1
ATOM 977 N N . ASN A 1 132 ? 2.433 -6.360 -4.803 1.00 96.44 132 ASN A N 1
ATOM 978 C CA . ASN A 1 132 ? 2.888 -5.802 -3.535 1.00 96.44 132 ASN A CA 1
ATOM 979 C C . ASN A 1 132 ? 2.229 -4.448 -3.195 1.00 96.44 132 ASN A C 1
ATOM 981 O O . ASN A 1 132 ? 1.719 -4.268 -2.089 1.00 96.44 132 ASN A O 1
ATOM 985 N N . TYR A 1 133 ? 2.167 -3.519 -4.151 1.00 97.25 133 TYR A N 1
AT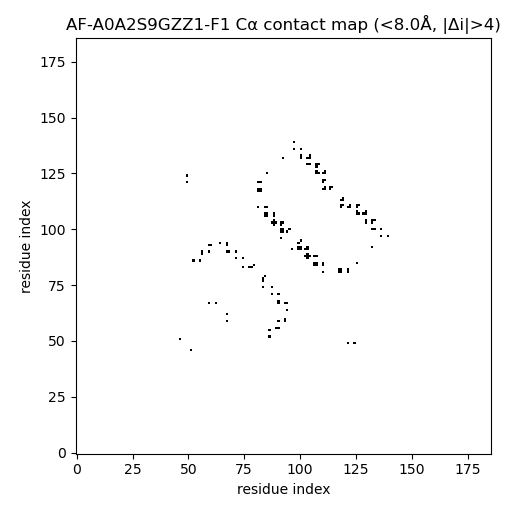OM 986 C CA . TYR A 1 133 ? 1.571 -2.196 -3.939 1.00 97.25 133 TYR A CA 1
ATOM 987 C C . TYR A 1 133 ? 0.048 -2.258 -3.793 1.00 97.25 133 TYR A C 1
ATOM 989 O O . TYR A 1 133 ? -0.533 -1.462 -3.052 1.00 97.25 133 TYR A O 1
ATOM 997 N N . SER A 1 134 ? -0.606 -3.216 -4.458 1.00 95.94 134 SER A N 1
ATOM 998 C CA . SER A 1 134 ? -2.035 -3.472 -4.256 1.00 95.94 134 SER A CA 1
ATOM 999 C C . SER A 1 134 ? -2.334 -3.969 -2.836 1.00 95.94 134 SER A C 1
ATOM 1001 O O . SER A 1 134 ? -3.281 -3.501 -2.202 1.00 95.94 134 SER A O 1
ATOM 1003 N N . GLU A 1 135 ? -1.472 -4.833 -2.291 1.00 96.19 135 GLU A N 1
ATOM 1004 C CA . GLU A 1 135 ? -1.596 -5.332 -0.923 1.00 96.19 135 GLU A CA 1
ATOM 1005 C C . GLU A 1 135 ? -1.338 -4.223 0.100 1.00 96.19 135 GLU A C 1
ATOM 1007 O O . GLU A 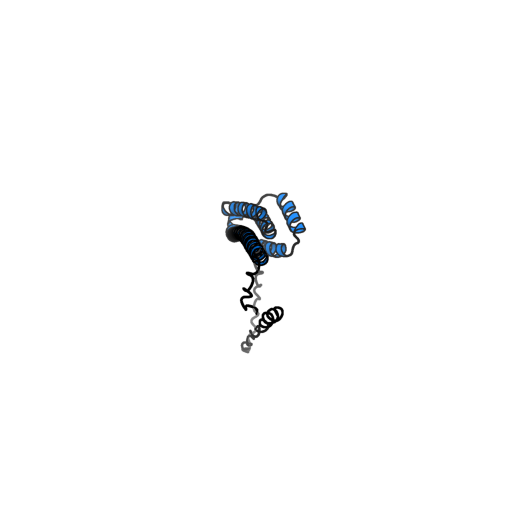1 135 ? -2.093 -4.102 1.063 1.00 96.19 135 GLU A O 1
ATOM 1012 N N . TRP A 1 136 ? -0.338 -3.363 -0.123 1.00 95.62 136 TRP A N 1
ATOM 1013 C CA . TRP A 1 136 ? -0.101 -2.198 0.737 1.00 95.62 136 TRP A CA 1
ATOM 1014 C C . TRP A 1 136 ? -1.312 -1.273 0.808 1.00 95.62 136 TRP A C 1
ATOM 1016 O O . TRP A 1 136 ? -1.690 -0.882 1.908 1.00 95.62 136 TRP A O 1
ATOM 1026 N N . ARG A 1 137 ? -1.978 -0.993 -0.320 1.00 94.31 137 ARG A N 1
ATOM 1027 C CA . ARG A 1 137 ? -3.217 -0.201 -0.297 1.00 94.31 137 ARG A CA 1
ATOM 1028 C C . ARG A 1 137 ? -4.317 -0.888 0.508 1.00 94.31 137 ARG A C 1
ATOM 1030 O O . ARG A 1 137 ? -4.950 -0.250 1.337 1.00 94.31 137 ARG A O 1
ATOM 1037 N N . ARG A 1 138 ? -4.522 -2.195 0.310 1.00 94.88 138 ARG A N 1
ATOM 1038 C CA . ARG A 1 138 ? -5.540 -2.949 1.060 1.00 94.88 138 ARG A CA 1
ATOM 1039 C C . ARG A 1 138 ? -5.281 -2.916 2.570 1.00 94.88 138 ARG A C 1
ATOM 1041 O O . ARG A 1 138 ? -6.229 -2.893 3.352 1.00 94.88 138 ARG A O 1
ATOM 1048 N N . LEU A 1 139 ? -4.011 -2.958 2.977 1.00 95.69 139 LEU A N 1
ATOM 1049 C CA . LEU A 1 139 ? -3.611 -2.862 4.382 1.00 95.69 139 LEU A CA 1
ATOM 1050 C C . LEU A 1 139 ? -3.856 -1.460 4.951 1.00 95.69 139 LEU A C 1
ATOM 1052 O O . LEU A 1 139 ? -4.363 -1.360 6.065 1.00 95.69 139 LEU A O 1
ATOM 1056 N N . ASP A 1 140 ? -3.557 -0.411 4.186 1.00 93.75 140 ASP A N 1
ATOM 1057 C CA . ASP A 1 140 ? -3.825 0.983 4.564 1.00 93.75 140 ASP A CA 1
ATOM 1058 C C . ASP A 1 140 ? -5.334 1.219 4.767 1.00 93.75 140 ASP A C 1
ATOM 1060 O O . ASP A 1 140 ? -5.769 1.650 5.835 1.00 93.75 140 ASP A O 1
ATOM 1064 N N . ASP A 1 141 ? -6.160 0.754 3.822 1.00 95.19 141 ASP A N 1
ATOM 1065 C CA . ASP A 1 141 ? -7.624 0.816 3.917 1.00 95.19 141 ASP A CA 1
ATOM 1066 C C . ASP A 1 141 ? -8.171 0.063 5.148 1.00 95.19 141 ASP A C 1
ATOM 1068 O O . ASP A 1 141 ? -9.179 0.450 5.750 1.00 95.19 141 ASP A O 1
ATOM 1072 N N . ALA A 1 142 ? -7.552 -1.065 5.513 1.00 96.50 142 ALA A N 1
ATOM 1073 C CA . ALA A 1 142 ? -7.942 -1.841 6.688 1.00 96.50 142 ALA A CA 1
ATOM 1074 C C . ALA A 1 142 ? -7.556 -1.126 7.992 1.00 96.50 142 ALA A C 1
ATOM 1076 O O . ALA A 1 142 ? -8.352 -1.106 8.936 1.00 96.50 142 ALA A O 1
ATOM 1077 N N . LEU A 1 143 ? -6.371 -0.515 8.027 1.00 96.62 143 LEU A N 1
ATOM 1078 C CA . LEU A 1 143 ? -5.879 0.269 9.156 1.00 96.62 143 LEU A CA 1
ATOM 1079 C C . LEU A 1 143 ? -6.767 1.495 9.406 1.00 96.62 143 LEU A C 1
ATOM 1081 O O . LEU A 1 143 ? -7.157 1.750 10.547 1.00 96.62 143 LEU A O 1
ATOM 1085 N N . ASP A 1 144 ? -7.184 2.190 8.350 1.00 96.31 144 ASP A N 1
ATOM 1086 C CA . ASP A 1 144 ? -8.111 3.319 8.449 1.00 96.31 144 ASP A CA 1
ATOM 1087 C C . ASP A 1 144 ? -9.470 2.913 9.024 1.00 96.31 144 ASP A C 1
ATOM 1089 O O . ASP A 1 144 ? -9.993 3.567 9.935 1.00 96.31 144 ASP A O 1
ATOM 1093 N N . LYS A 1 145 ? -10.030 1.788 8.565 1.00 97.94 145 LYS A N 1
ATOM 1094 C CA . LYS A 1 145 ? -11.283 1.243 9.113 1.00 97.94 145 LYS A CA 1
ATOM 1095 C C . LYS A 1 145 ? -11.147 0.879 10.590 1.00 97.94 145 LYS A C 1
ATOM 1097 O O . LYS A 1 145 ? -12.039 1.198 11.378 1.00 97.94 145 LYS A O 1
ATOM 1102 N N . GLN A 1 146 ? -10.045 0.243 10.984 1.00 98.19 146 GLN A N 1
ATOM 1103 C CA . GLN A 1 146 ? -9.791 -0.093 12.387 1.00 98.19 146 GLN A CA 1
ATOM 1104 C C . GLN A 1 146 ? -9.652 1.161 13.257 1.00 98.19 146 GLN A C 1
ATOM 1106 O O . GLN A 1 146 ? -10.245 1.230 14.334 1.00 98.19 146 GLN A O 1
ATOM 1111 N N . ASN A 1 147 ? -8.954 2.189 12.774 1.00 97.88 147 ASN A N 1
ATOM 1112 C CA . ASN A 1 147 ? -8.832 3.467 13.473 1.00 97.88 147 ASN A CA 1
ATOM 1113 C C . ASN A 1 147 ? -10.188 4.162 13.664 1.00 97.88 147 ASN A C 1
ATOM 1115 O O . ASN A 1 147 ? -10.447 4.735 14.725 1.00 97.88 147 ASN A O 1
ATOM 1119 N N . GLN A 1 148 ? -11.078 4.099 12.669 1.00 98.12 148 GLN A N 1
ATOM 1120 C CA . GLN A 1 148 ? -12.443 4.621 12.794 1.00 98.12 148 GLN A CA 1
ATOM 1121 C C . GLN A 1 148 ? -13.253 3.851 13.845 1.00 98.12 148 GLN A C 1
ATOM 1123 O O . GLN A 1 148 ? -13.896 4.463 14.698 1.00 98.12 148 GLN A O 1
ATOM 1128 N N . GLN A 1 149 ? -13.179 2.517 13.833 1.00 98.12 149 GLN A N 1
ATOM 1129 C CA . GLN A 1 149 ? -13.852 1.675 14.825 1.00 98.12 149 GLN A CA 1
ATOM 1130 C C . GLN A 1 149 ? -13.351 1.944 16.248 1.00 98.12 149 GLN A C 1
ATOM 1132 O O . GLN A 1 149 ? -14.164 2.008 17.170 1.00 98.12 149 GLN A O 1
ATOM 1137 N N . LEU A 1 150 ? -12.042 2.146 16.427 1.00 98.44 150 LEU A N 1
ATOM 1138 C CA . LEU A 1 150 ? -11.442 2.469 17.721 1.00 98.44 150 LEU A CA 1
ATOM 1139 C C . LEU A 1 150 ? -11.954 3.811 18.253 1.00 98.44 150 LEU A C 1
ATOM 1141 O O . LEU A 1 150 ? -12.362 3.890 19.410 1.00 98.44 150 LEU A O 1
ATOM 1145 N N . LYS A 1 151 ? -12.004 4.849 17.410 1.00 98.56 151 LYS A N 1
ATOM 1146 C CA . LYS A 1 151 ? -12.547 6.163 17.797 1.00 98.56 151 LYS A CA 1
ATOM 1147 C C . LYS A 1 151 ? -14.018 6.078 18.208 1.00 98.56 151 LYS A C 1
ATOM 1149 O O . LYS A 1 151 ? -14.408 6.660 19.217 1.00 98.56 151 LYS A O 1
ATOM 1154 N N . GLU A 1 152 ? -14.826 5.324 17.468 1.00 98.25 152 GLU A N 1
ATOM 1155 C CA . GLU A 1 152 ? -16.243 5.133 17.794 1.00 98.25 152 GLU A CA 1
ATOM 1156 C C . GLU A 1 152 ? -16.442 4.289 19.064 1.00 98.25 152 GLU A C 1
ATOM 1158 O O . GLU A 1 152 ? -17.348 4.541 19.859 1.00 98.25 152 GLU A O 1
ATOM 1163 N N . ALA A 1 153 ? -15.596 3.282 19.294 1.00 97.81 153 ALA A N 1
ATOM 1164 C CA . ALA A 1 153 ? -15.597 2.514 20.537 1.00 97.81 153 ALA A CA 1
ATOM 1165 C C . ALA A 1 153 ? -15.214 3.388 21.742 1.00 97.81 153 ALA A C 1
ATOM 1167 O O . ALA A 1 153 ? -15.896 3.326 22.764 1.00 97.81 153 ALA A O 1
ATOM 1168 N N . GLN A 1 154 ? -14.198 4.246 21.599 1.00 97.81 154 GLN A N 1
ATOM 1169 C CA . GLN A 1 154 ? -13.803 5.202 22.635 1.00 97.81 154 GLN A CA 1
ATOM 1170 C C . GLN A 1 154 ? -14.947 6.165 22.962 1.00 97.81 154 GLN A C 1
ATOM 1172 O O . GLN A 1 154 ? -15.311 6.310 24.124 1.00 97.81 154 GLN A O 1
ATOM 1177 N N . ARG A 1 155 ? -15.602 6.738 21.944 1.00 98.50 155 ARG A N 1
ATOM 1178 C CA . ARG A 1 155 ? -16.757 7.626 22.140 1.00 98.50 155 ARG A CA 1
ATOM 1179 C C . ARG A 1 155 ? -17.883 6.947 22.921 1.00 98.50 155 ARG A C 1
ATOM 1181 O O . ARG A 1 155 ? -18.478 7.558 23.807 1.00 98.50 155 ARG A O 1
ATOM 1188 N N . ARG A 1 156 ? -18.184 5.683 22.608 1.00 97.88 156 ARG A N 1
ATOM 1189 C CA . ARG A 1 156 ? -19.185 4.895 23.346 1.00 97.88 156 ARG A CA 1
ATOM 1190 C C . ARG A 1 156 ? -18.747 4.619 24.786 1.00 97.88 156 ARG A C 1
ATOM 1192 O O . ARG A 1 156 ? -19.580 4.698 25.684 1.00 97.88 156 ARG A O 1
ATOM 1199 N N . ALA A 1 157 ? -17.467 4.337 25.020 1.00 97.75 157 ALA A N 1
ATOM 1200 C CA . ALA A 1 157 ? -16.925 4.148 26.365 1.00 97.75 157 ALA A CA 1
ATOM 1201 C C . ALA A 1 157 ? -17.016 5.431 27.211 1.00 97.75 157 ALA A C 1
ATOM 1203 O O . ALA A 1 157 ? -17.424 5.367 28.372 1.00 97.75 157 ALA A O 1
ATOM 1204 N N . ASP A 1 158 ? -16.728 6.592 26.621 1.00 98.12 158 ASP A N 1
ATOM 1205 C CA . ASP A 1 158 ? -16.839 7.891 27.293 1.00 98.12 158 ASP A CA 1
ATOM 1206 C C . ASP A 1 158 ? -18.302 8.207 27.647 1.00 98.12 158 ASP A C 1
ATOM 1208 O O . ASP A 1 158 ? -18.604 8.617 28.766 1.00 98.12 158 ASP A O 1
ATOM 1212 N N . GLN A 1 159 ? -19.242 7.928 26.736 1.00 98.00 159 GLN A N 1
ATOM 1213 C CA . GLN A 1 159 ? -20.680 8.079 26.994 1.00 98.00 159 GLN A CA 1
ATOM 1214 C C . GLN A 1 159 ? -21.176 7.176 28.128 1.00 98.00 159 GLN A C 1
ATOM 1216 O O . GLN A 1 159 ? -21.990 7.602 28.947 1.00 98.00 159 GLN A O 1
ATOM 1221 N N . LEU A 1 160 ? -20.719 5.923 28.174 1.00 97.94 160 LEU A N 1
ATOM 1222 C CA . LEU A 1 160 ? -21.067 5.001 29.255 1.00 97.94 160 LEU A CA 1
ATOM 1223 C C . LEU A 1 160 ? -20.467 5.459 30.585 1.00 97.94 160 LEU A C 1
ATOM 1225 O O . LEU A 1 160 ? -21.160 5.433 31.598 1.00 97.94 160 LEU A O 1
ATOM 1229 N N . SER A 1 161 ? -19.222 5.932 30.571 1.00 97.00 161 SER A N 1
ATOM 1230 C CA . SER A 1 161 ? -18.554 6.472 31.758 1.00 97.00 161 SER A CA 1
ATOM 1231 C C . SER A 1 161 ? -19.286 7.697 32.305 1.00 97.00 161 SER A C 1
ATOM 1233 O O . SER A 1 161 ? -19.525 7.768 33.507 1.00 97.00 161 SER A O 1
ATOM 1235 N N . GLN A 1 162 ? -19.734 8.606 31.431 1.00 97.69 162 GLN A N 1
ATOM 1236 C CA . GLN A 1 162 ? -20.537 9.758 31.841 1.00 97.69 162 GLN A CA 1
ATOM 1237 C C . GLN A 1 162 ? -21.841 9.322 32.518 1.00 97.69 162 GLN A C 1
ATOM 1239 O O . GLN A 1 162 ? -22.157 9.805 33.598 1.00 97.69 162 GLN A O 1
ATOM 1244 N N . LYS A 1 163 ? -22.562 8.352 31.940 1.00 96.75 163 LYS A N 1
ATOM 1245 C CA . LYS A 1 163 ? -23.798 7.832 32.547 1.00 96.75 163 LYS A CA 1
ATOM 1246 C C . LYS A 1 163 ? -23.563 7.198 33.916 1.00 96.75 163 LYS A C 1
ATOM 1248 O O . LYS A 1 163 ? -24.419 7.313 34.786 1.00 96.75 163 LYS A O 1
ATOM 1253 N N . LEU A 1 164 ? -22.440 6.505 34.104 1.00 97.31 164 LEU A N 1
ATOM 1254 C CA . LEU A 1 164 ? -22.089 5.937 35.406 1.00 97.31 164 LEU A CA 1
ATOM 1255 C C . LEU A 1 164 ? -21.819 7.033 36.440 1.00 97.31 164 LEU A C 1
ATOM 1257 O O . LEU A 1 164 ? -22.283 6.911 37.572 1.00 97.31 164 LEU A O 1
ATOM 1261 N N . GLU A 1 165 ? -21.121 8.104 36.059 1.00 96.38 165 GLU A N 1
ATOM 1262 C CA . GLU A 1 165 ? -20.884 9.231 36.965 1.00 96.38 165 GLU A CA 1
ATOM 1263 C C . GLU A 1 165 ? -22.186 9.982 37.286 1.00 96.38 165 GLU A C 1
ATOM 1265 O O . GLU A 1 165 ? -22.428 10.305 38.446 1.00 96.38 165 GLU A O 1
ATOM 1270 N N . ASP A 1 166 ? -23.077 10.166 36.307 1.00 96.50 166 ASP A N 1
ATOM 1271 C CA . ASP A 1 166 ? -24.401 10.761 36.526 1.00 96.50 166 ASP A CA 1
ATOM 1272 C C . ASP A 1 166 ? -25.237 9.921 37.513 1.00 96.50 166 ASP A C 1
ATOM 1274 O O . ASP A 1 166 ? -25.860 10.457 38.431 1.00 96.50 166 ASP A O 1
ATOM 1278 N N . LEU A 1 167 ? -25.222 8.588 37.373 1.00 95.25 167 LEU A N 1
ATOM 1279 C CA . LEU A 1 167 ? -25.905 7.676 38.301 1.00 95.25 167 LEU A CA 1
ATOM 1280 C C . LEU A 1 167 ? -25.313 7.736 39.712 1.00 95.25 167 LEU A C 1
ATOM 1282 O O . LEU A 1 167 ? -26.056 7.751 40.693 1.00 95.25 167 LEU A O 1
ATOM 1286 N N . LYS A 1 168 ? -23.987 7.805 39.825 1.00 94.88 168 LYS A N 1
ATOM 1287 C CA . LYS A 1 168 ? -23.294 7.948 41.108 1.00 94.88 168 LYS A CA 1
ATOM 1288 C C . LYS A 1 168 ? -23.605 9.289 41.778 1.00 94.88 168 LYS A C 1
ATOM 1290 O O . LYS A 1 168 ? -23.765 9.341 42.996 1.00 94.88 168 LYS A O 1
ATOM 1295 N N . ALA A 1 169 ? -23.729 10.368 41.007 1.00 91.81 169 ALA A N 1
ATOM 1296 C CA . ALA A 1 169 ? -24.151 11.664 41.529 1.00 91.81 169 ALA A CA 1
ATOM 1297 C C . ALA A 1 169 ? -25.585 11.609 42.086 1.00 91.81 169 A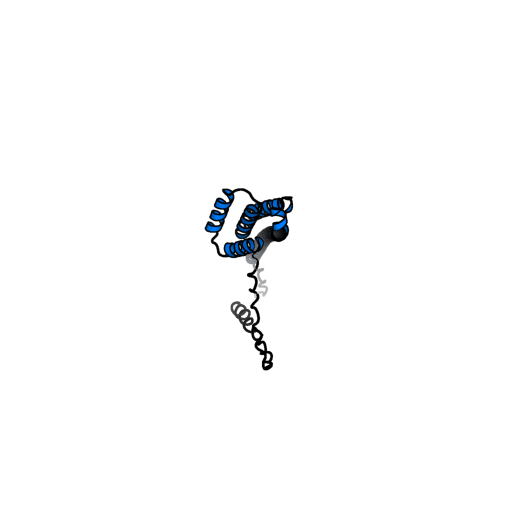LA A C 1
ATOM 1299 O O . ALA A 1 169 ? -25.843 12.156 43.158 1.00 91.81 169 ALA A O 1
ATOM 1300 N N . ILE A 1 170 ? -26.495 10.892 41.414 1.00 90.75 170 ILE A N 1
ATOM 1301 C CA . ILE A 1 170 ? -27.852 10.637 41.926 1.00 90.75 170 ILE A CA 1
ATOM 1302 C C . ILE A 1 170 ? -27.799 9.834 43.234 1.00 90.75 170 ILE A C 1
ATOM 1304 O O . ILE A 1 170 ? -28.505 10.176 44.182 1.00 90.75 170 ILE A O 1
ATOM 1308 N N . GLU A 1 171 ? -26.947 8.805 43.319 1.00 91.50 171 GLU A N 1
ATOM 1309 C CA . GLU A 1 171 ? -26.766 8.009 44.543 1.00 91.50 171 GLU A CA 1
ATOM 1310 C C . GLU A 1 171 ? -26.331 8.874 45.734 1.00 91.50 171 GLU A C 1
ATOM 1312 O O . GLU A 1 171 ? -26.891 8.757 46.820 1.00 91.50 171 GLU A O 1
ATOM 1317 N N . GLN A 1 172 ? -25.388 9.794 45.531 1.00 89.25 172 GLN A N 1
ATOM 1318 C CA . GLN A 1 172 ? -24.919 10.692 46.593 1.00 89.25 172 GLN A CA 1
ATOM 1319 C C . GLN A 1 172 ? -25.969 11.713 47.047 1.00 89.25 172 GLN A C 1
ATOM 1321 O O . GLN A 1 172 ? -25.908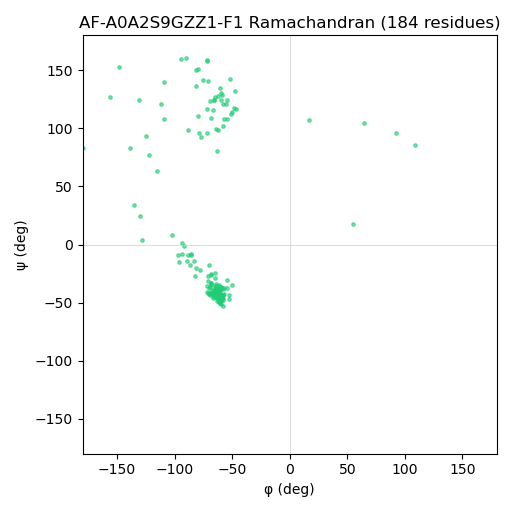 12.196 48.176 1.00 89.25 172 GLN A O 1
ATOM 1326 N N . GLN A 1 173 ? -26.910 12.070 46.172 1.00 79.88 173 GLN A N 1
ATOM 1327 C CA . GLN A 1 173 ? -27.965 13.041 46.463 1.00 79.88 173 GLN A CA 1
ATOM 1328 C C . GLN A 1 173 ? -29.215 12.407 47.088 1.00 79.88 173 GLN A C 1
ATOM 1330 O O . GLN A 1 173 ? -30.095 13.132 47.559 1.00 79.88 173 GLN A O 1
ATOM 1335 N N . LEU A 1 174 ? -29.309 11.073 47.129 1.00 79.25 174 LEU A N 1
ATOM 1336 C CA . LEU A 1 174 ? -30.382 10.381 47.836 1.00 79.25 174 LEU A CA 1
ATOM 1337 C C . LEU A 1 174 ? -30.202 10.574 49.354 1.00 79.25 174 LEU A C 1
ATOM 1339 O O . LEU A 1 174 ? -29.151 10.235 49.898 1.00 79.25 174 LEU A O 1
ATOM 1343 N N . PRO A 1 175 ? -31.206 11.108 50.074 1.00 69.12 175 PRO A N 1
ATOM 1344 C CA . PRO A 1 175 ? -31.094 11.306 51.512 1.00 69.12 175 PRO A CA 1
ATOM 1345 C C . PRO A 1 175 ? -30.910 9.956 52.210 1.00 69.12 175 PRO A C 1
ATOM 1347 O O . PRO A 1 175 ? -31.720 9.044 52.021 1.00 69.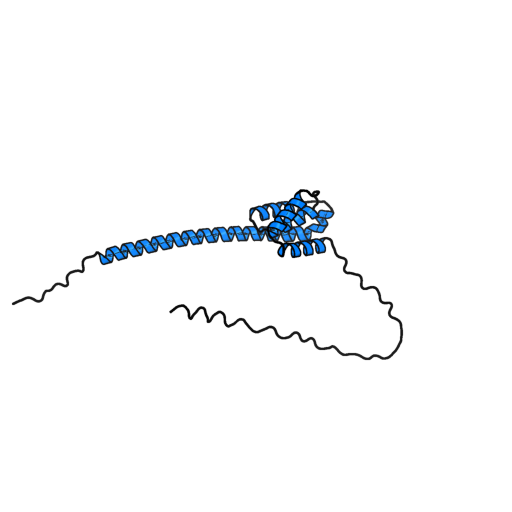12 175 PRO A O 1
ATOM 1350 N N . SER A 1 176 ? -29.869 9.836 53.045 1.00 61.22 176 SER A N 1
ATOM 1351 C CA . SER A 1 176 ? -29.693 8.697 53.949 1.00 61.22 176 SER A CA 1
ATOM 1352 C C . SER A 1 176 ? -30.994 8.490 54.711 1.00 61.22 176 SER A C 1
ATOM 1354 O O . SER A 1 176 ? -31.401 9.356 55.488 1.00 61.22 176 SER A O 1
ATOM 1356 N N . ARG A 1 177 ? -31.672 7.362 54.468 1.00 58.16 177 ARG A N 1
ATOM 1357 C CA . ARG A 1 177 ? -32.866 6.971 55.220 1.00 58.16 177 ARG A CA 1
ATOM 1358 C C . ARG A 1 177 ? -32.520 7.118 56.705 1.00 58.16 177 ARG A C 1
ATOM 1360 O O . ARG A 1 177 ? -31.578 6.450 57.136 1.00 58.16 177 ARG A O 1
ATOM 1367 N N . PRO A 1 178 ? -33.197 7.992 57.476 1.00 53.53 178 PRO A N 1
ATOM 1368 C CA . PRO A 1 178 ? -32.864 8.153 58.879 1.00 53.53 178 PRO A CA 1
ATOM 1369 C C . PRO A 1 178 ? -33.013 6.779 59.524 1.00 53.53 178 PRO A C 1
ATOM 1371 O O . PRO A 1 178 ? -34.081 6.164 59.438 1.00 53.53 178 PRO A O 1
ATOM 1374 N N . HIS A 1 179 ? -31.923 6.268 60.104 1.00 56.69 179 HIS A N 1
ATOM 1375 C CA . HIS A 1 179 ? -32.009 5.170 61.053 1.00 56.69 179 HIS A CA 1
ATOM 1376 C C . HIS A 1 179 ? -33.054 5.611 62.066 1.00 56.69 179 HIS A C 1
ATOM 1378 O O . HIS A 1 179 ? -32.867 6.627 62.735 1.00 56.69 179 HIS A O 1
ATOM 1384 N N . ALA A 1 180 ? -34.194 4.922 62.081 1.00 55.19 180 ALA A N 1
ATOM 1385 C CA . ALA A 1 180 ? -35.251 5.197 63.027 1.00 55.19 180 ALA A CA 1
ATOM 1386 C C . ALA A 1 180 ? -34.638 5.047 64.420 1.00 55.19 180 ALA A C 1
ATOM 1388 O O . ALA A 1 180 ? -34.397 3.937 64.891 1.00 55.19 180 ALA A O 1
ATOM 1389 N N . SER A 1 181 ? -34.342 6.186 65.040 1.00 56.94 181 SER A N 1
ATOM 1390 C CA . SER A 1 181 ? -34.144 6.343 66.466 1.00 56.94 181 SER A CA 1
ATOM 1391 C C . SER A 1 181 ? -35.472 5.986 67.118 1.00 56.94 181 SER A C 1
ATOM 1393 O O . SER A 1 181 ? -36.300 6.852 67.387 1.00 56.94 181 SER A O 1
ATOM 1395 N N . ASN A 1 182 ? -35.714 4.691 67.260 1.00 58.31 182 ASN A N 1
ATOM 1396 C CA . ASN A 1 182 ? -36.856 4.154 67.967 1.00 58.31 182 ASN A CA 1
ATOM 1397 C C . ASN A 1 182 ? -36.320 3.392 69.176 1.00 58.31 182 ASN A C 1
ATOM 1399 O O . ASN A 1 182 ? -36.458 2.180 69.271 1.00 58.31 182 ASN A O 1
ATOM 1403 N N . GLU A 1 183 ? -35.662 4.119 70.076 1.00 56.38 183 GLU A N 1
ATOM 1404 C CA . GLU A 1 183 ? -35.523 3.675 71.458 1.00 56.38 183 GLU A CA 1
ATOM 1405 C C . GLU A 1 183 ? -36.056 4.793 72.352 1.00 56.38 183 GLU A C 1
ATOM 1407 O O . GLU A 1 183 ? -35.428 5.817 72.622 1.00 56.38 183 GLU A O 1
ATOM 1412 N N . SER A 1 184 ? -37.331 4.605 72.644 1.00 58.75 184 SER A N 1
ATOM 1413 C CA . SER A 1 184 ? -38.258 5.389 73.432 1.00 58.75 184 SER A CA 1
ATOM 1414 C C . SER A 1 184 ? -37.691 5.812 74.793 1.00 58.75 184 SER A C 1
ATOM 1416 O O . SER A 1 184 ? -37.202 4.996 75.565 1.00 58.75 184 SER A O 1
ATOM 1418 N N . ARG A 1 185 ? -37.849 7.100 75.102 1.00 43.81 185 ARG A N 1
ATOM 1419 C CA . ARG A 1 185 ? -37.885 7.704 76.450 1.00 43.81 185 ARG A CA 1
ATOM 1420 C C . ARG A 1 185 ? -39.354 7.714 76.938 1.00 43.81 185 ARG A C 1
ATOM 1422 O O . ARG A 1 185 ? -40.208 7.751 76.046 1.00 43.81 185 ARG A O 1
ATOM 1429 N N . PRO A 1 186 ? -39.718 7.830 78.237 1.00 54.03 186 PRO A N 1
ATOM 1430 C CA . PRO A 1 186 ? -38.965 7.813 79.504 1.00 54.03 186 PRO A CA 1
ATOM 1431 C C . PRO A 1 186 ? -39.205 6.567 80.382 1.00 54.03 186 PRO A C 1
ATOM 1433 O O . PRO A 1 186 ? -40.140 5.790 80.093 1.00 54.03 186 PRO A O 1
#